Protein AF-A0A3A8UIL1-F1 (afdb_monomer_lite)

Radius of gyration: 43.47 Å; chains: 1; bounding box: 86×64×129 Å

Foldseek 3Di:
DDDDDDDDDDDDDPPPDDDDDDDDDDDDDDDPDDDPPPDVLLVVLVVLVVVLVDDDDDDDDDPDPDPDPPPVQLVVLLVQCVVDPALVSLVVSSVSLSVVLSVLVVVLVVDDDPVVVVSVVRNVSSVVVNVVSSVVSVVNVVVVVVVVVVVVVVVVVVVVVVVVVVVVVVVVVVVVVVVVVVVVVVVVVVVVVVVVVVVVVVVVVVPDDDDDDDDDDDDDDDDDDPPPPPPPPDDDDDD

Structure (mmCIF, N/CA/C/O backbone):
data_AF-A0A3A8UIL1-F1
#
_entry.id   AF-A0A3A8UIL1-F1
#
loop_
_atom_site.group_PDB
_atom_site.id
_atom_site.type_symbol
_atom_site.label_atom_id
_atom_site.label_alt_id
_atom_site.label_comp_id
_atom_site.label_asym_id
_atom_site.label_entity_id
_atom_site.label_seq_id
_atom_site.pdbx_PDB_ins_code
_atom_site.Cartn_x
_atom_site.Cartn_y
_atom_site.Cartn_z
_atom_site.occupancy
_atom_site.B_iso_or_equiv
_atom_site.auth_seq_id
_atom_site.auth_comp_id
_atom_site.auth_asym_id
_atom_site.auth_atom_id
_atom_site.pdbx_PDB_model_num
ATOM 1 N N . MET A 1 1 ? 3.458 -36.889 58.915 1.00 39.97 1 MET A N 1
ATOM 2 C CA . MET A 1 1 ? 4.786 -36.501 58.393 1.00 39.97 1 MET A CA 1
ATOM 3 C C . MET A 1 1 ? 4.606 -35.353 57.417 1.00 39.97 1 MET A C 1
ATOM 5 O O . MET A 1 1 ? 3.867 -35.499 56.456 1.00 39.97 1 MET A O 1
ATOM 9 N N . LYS A 1 2 ? 5.216 -34.205 57.725 1.00 47.44 2 LYS A N 1
ATOM 10 C CA . LYS A 1 2 ? 5.377 -33.067 56.814 1.00 47.44 2 LYS A CA 1
ATOM 11 C C . LYS A 1 2 ? 6.543 -33.383 55.876 1.00 47.44 2 LYS A C 1
ATOM 13 O O . LYS A 1 2 ? 7.583 -33.805 56.374 1.00 47.44 2 LYS A O 1
ATOM 18 N N . VAL A 1 3 ? 6.396 -33.153 54.575 1.00 55.03 3 VAL A N 1
ATOM 19 C CA . VAL A 1 3 ? 7.543 -33.042 53.663 1.00 55.03 3 VAL A CA 1
ATOM 20 C C . VAL A 1 3 ? 7.315 -31.811 52.798 1.00 55.03 3 VAL A C 1
ATOM 22 O O . VAL A 1 3 ? 6.469 -31.806 51.909 1.00 55.03 3 VAL A O 1
ATOM 25 N N . THR A 1 4 ? 8.028 -30.749 53.149 1.00 54.56 4 THR A N 1
ATOM 26 C CA . THR A 1 4 ? 8.199 -29.531 52.364 1.00 54.56 4 THR A CA 1
ATOM 27 C C . THR A 1 4 ? 9.409 -29.682 51.437 1.00 54.56 4 THR A C 1
ATOM 29 O O . THR A 1 4 ? 10.394 -30.330 51.789 1.00 54.56 4 THR A O 1
ATOM 32 N N . ASP A 1 5 ? 9.290 -29.041 50.276 1.00 50.31 5 ASP A N 1
ATOM 33 C CA . ASP A 1 5 ? 10.318 -28.460 49.406 1.00 50.31 5 ASP A CA 1
ATOM 34 C C . ASP A 1 5 ? 11.475 -29.324 48.882 1.00 50.31 5 ASP A C 1
ATOM 36 O O . ASP A 1 5 ? 12.427 -29.653 49.591 1.00 50.31 5 ASP A O 1
ATOM 40 N N . LYS A 1 6 ? 11.505 -29.479 47.551 1.00 52.44 6 LYS A N 1
ATOM 41 C CA . LYS A 1 6 ? 12.727 -29.207 46.785 1.00 52.44 6 LYS A CA 1
ATOM 42 C C . LYS A 1 6 ? 12.406 -28.446 45.501 1.00 52.44 6 LYS A C 1
ATOM 44 O O . LYS A 1 6 ? 11.677 -28.910 44.630 1.00 52.44 6 LYS A O 1
ATOM 49 N N . SER A 1 7 ? 12.983 -27.257 45.449 1.00 53.66 7 SER A N 1
ATOM 50 C CA . SER A 1 7 ? 13.115 -26.350 44.325 1.00 53.66 7 SER A CA 1
ATOM 51 C C . SER A 1 7 ? 13.888 -26.987 43.168 1.00 53.66 7 SER A C 1
ATOM 53 O O . SER A 1 7 ? 14.986 -27.509 43.352 1.00 53.66 7 SER A O 1
ATOM 55 N N . TRP A 1 8 ? 13.363 -26.843 41.953 1.00 42.41 8 TRP A N 1
ATOM 56 C CA . TRP A 1 8 ? 14.181 -26.854 40.743 1.00 42.41 8 TRP A CA 1
ATOM 57 C C . TRP A 1 8 ? 14.154 -25.459 40.122 1.00 42.41 8 TRP A C 1
ATOM 59 O O . TRP A 1 8 ? 13.253 -25.104 39.370 1.00 42.41 8 TRP A O 1
ATOM 69 N N . SER A 1 9 ? 15.169 -24.674 40.479 1.00 48.31 9 SER A N 1
ATOM 70 C CA . SER A 1 9 ? 15.708 -23.610 39.634 1.00 48.31 9 SER A CA 1
ATOM 71 C C . SER A 1 9 ? 16.991 -24.136 39.013 1.00 48.31 9 SER A C 1
ATOM 73 O O . SER A 1 9 ? 17.863 -24.585 39.753 1.00 48.31 9 SER A O 1
ATOM 75 N N . SER A 1 10 ? 17.088 -24.077 37.688 1.00 45.97 10 SER A N 1
ATOM 76 C CA . SER A 1 10 ? 18.305 -23.934 36.865 1.00 45.97 10 SER A CA 1
ATOM 77 C C . SER A 1 10 ? 17.806 -23.910 35.416 1.00 45.97 10 SER A C 1
ATOM 79 O O . SER A 1 10 ? 17.359 -24.920 34.889 1.00 45.97 10 SER A O 1
ATOM 81 N N . ASP A 1 11 ? 17.516 -22.735 34.874 1.00 49.44 11 ASP A N 1
ATOM 82 C CA . ASP A 1 11 ? 18.501 -21.931 34.145 1.00 49.44 11 ASP A CA 1
ATOM 83 C C . ASP A 1 11 ? 18.959 -22.641 32.862 1.00 49.44 11 ASP A C 1
ATOM 85 O O . ASP A 1 11 ? 19.935 -23.384 32.826 1.00 49.44 11 ASP A O 1
ATOM 89 N N . ALA A 1 12 ? 18.175 -22.438 31.804 1.00 49.56 12 ALA A N 1
ATOM 90 C CA . ALA A 1 12 ? 18.576 -22.722 30.440 1.00 49.56 12 ALA A CA 1
ATOM 91 C C . ALA A 1 12 ? 17.962 -21.652 29.527 1.00 49.56 12 ALA A C 1
ATOM 93 O O . ALA A 1 12 ? 16.781 -21.680 29.183 1.00 49.56 12 ALA A O 1
ATOM 94 N N . SER A 1 13 ? 18.816 -20.702 29.142 1.00 53.94 13 SER A N 1
ATOM 95 C CA . SER A 1 13 ? 18.775 -20.062 27.824 1.00 53.94 13 SER A CA 1
ATOM 96 C C . SER A 1 13 ? 17.640 -19.059 27.575 1.00 53.94 13 SER A C 1
ATOM 98 O O . SER A 1 13 ? 16.800 -19.237 26.696 1.00 53.94 13 SER A O 1
ATOM 100 N N . ARG A 1 14 ? 17.693 -17.910 28.258 1.00 46.41 14 ARG A N 1
ATOM 101 C CA . ARG A 1 14 ? 17.147 -16.648 27.725 1.00 46.41 14 ARG A CA 1
ATOM 102 C C . ARG A 1 14 ? 18.270 -15.658 27.429 1.00 46.41 14 ARG A C 1
ATOM 104 O O . ARG A 1 14 ? 18.349 -14.588 28.016 1.00 46.41 14 ARG A O 1
ATOM 111 N N . THR A 1 15 ? 19.122 -15.998 26.468 1.00 52.62 15 THR A N 1
ATOM 112 C CA . THR A 1 15 ? 19.848 -14.991 25.686 1.00 52.62 15 THR A CA 1
ATOM 113 C C . THR A 1 15 ? 18.862 -14.360 24.706 1.00 52.62 15 THR A C 1
ATOM 115 O O . THR A 1 15 ? 18.772 -14.723 23.536 1.00 52.62 15 THR A O 1
ATOM 118 N N . ILE A 1 16 ? 18.053 -13.434 25.221 1.00 47.69 16 ILE A N 1
ATOM 119 C CA . ILE A 1 16 ? 17.267 -12.529 24.388 1.00 47.69 16 ILE A CA 1
ATOM 120 C C . ILE A 1 16 ? 18.251 -11.488 23.862 1.00 47.69 16 ILE A C 1
ATOM 122 O O . ILE A 1 16 ? 18.839 -10.727 24.623 1.00 47.69 16 ILE A O 1
ATOM 126 N N . TYR A 1 17 ? 18.462 -11.516 22.552 1.00 43.38 17 TYR A N 1
ATOM 127 C CA . TYR A 1 17 ? 19.172 -10.490 21.804 1.00 43.38 17 TYR A CA 1
ATOM 128 C C . TYR A 1 17 ? 18.470 -9.139 22.016 1.00 43.38 17 TYR A C 1
ATOM 130 O O . TYR A 1 17 ? 17.334 -8.953 21.580 1.00 43.38 17 TYR A O 1
ATOM 138 N N . GLU A 1 18 ? 19.133 -8.220 22.714 1.00 42.72 18 GLU A N 1
ATOM 139 C CA . GLU A 1 18 ? 18.671 -6.852 22.945 1.00 42.72 18 GLU A CA 1
ATOM 140 C C . GLU A 1 18 ? 19.317 -5.940 21.882 1.00 42.72 18 GLU A C 1
ATOM 142 O O . GLU A 1 18 ? 20.539 -5.767 21.890 1.00 42.72 18 GLU A O 1
ATOM 147 N N . PRO A 1 19 ? 18.569 -5.378 20.912 1.00 45.72 19 PRO A N 1
ATOM 148 C CA . PRO A 1 19 ? 19.134 -4.374 20.026 1.00 45.72 19 PRO A CA 1
ATOM 149 C C . PRO A 1 19 ? 19.249 -3.047 20.783 1.00 45.72 19 PRO A C 1
ATOM 151 O O . PRO A 1 19 ? 18.262 -2.518 21.293 1.00 45.72 19 PRO A O 1
ATOM 154 N N . ALA A 1 20 ? 20.462 -2.499 20.827 1.00 42.97 20 ALA A N 1
ATOM 155 C CA . ALA A 1 20 ? 20.743 -1.182 21.377 1.00 42.97 20 ALA A CA 1
ATOM 156 C C . ALA A 1 20 ? 19.932 -0.103 20.636 1.00 42.97 20 ALA A C 1
ATOM 158 O O . ALA A 1 20 ? 20.255 0.261 19.505 1.00 42.97 20 ALA A O 1
ATOM 159 N N . VAL A 1 21 ? 18.884 0.417 21.278 1.00 44.00 21 VAL A N 1
ATOM 160 C CA . VAL A 1 21 ? 18.201 1.639 20.844 1.00 44.00 21 VAL A CA 1
ATOM 161 C C . VAL A 1 21 ? 18.678 2.776 21.735 1.00 44.00 21 VAL A C 1
ATOM 163 O O . VAL A 1 21 ? 18.466 2.797 22.946 1.00 44.00 21 VAL A O 1
ATOM 166 N N . THR A 1 22 ? 19.373 3.706 21.097 1.00 38.62 22 THR A N 1
ATOM 167 C CA . THR A 1 22 ? 19.863 4.972 21.625 1.00 38.62 22 THR A CA 1
ATOM 168 C C . THR A 1 22 ? 18.754 5.728 22.351 1.00 38.62 22 THR A C 1
ATOM 170 O O . THR A 1 22 ? 17.717 6.071 21.786 1.00 38.62 22 THR A O 1
ATOM 173 N N . ARG A 1 23 ? 18.998 6.009 23.630 1.00 39.47 23 ARG A N 1
ATOM 174 C CA . ARG A 1 23 ? 18.187 6.893 24.462 1.00 39.47 23 ARG A CA 1
ATOM 175 C C . ARG A 1 23 ? 18.570 8.336 24.132 1.00 39.47 23 ARG A C 1
ATOM 177 O O . ARG A 1 23 ? 19.469 8.881 24.761 1.00 39.47 23 ARG A O 1
ATOM 184 N N . GLU A 1 24 ? 17.901 8.948 23.158 1.00 39.06 24 GLU A N 1
ATOM 185 C CA . GLU A 1 24 ? 17.942 10.403 22.971 1.00 39.06 24 GLU A CA 1
ATOM 186 C C . GLU A 1 24 ? 16.618 11.052 23.393 1.00 39.06 24 GLU A C 1
ATOM 188 O O . GLU A 1 24 ? 15.538 10.752 22.894 1.00 39.06 24 GLU A O 1
ATOM 193 N N . ASN A 1 25 ? 16.766 11.905 24.403 1.00 34.91 25 ASN A N 1
ATOM 194 C CA . ASN A 1 25 ? 15.937 13.010 24.869 1.00 34.91 25 ASN A CA 1
ATOM 195 C C . ASN A 1 25 ? 14.585 13.274 24.179 1.00 34.91 25 ASN A C 1
ATOM 197 O O . ASN A 1 25 ? 14.491 13.770 23.061 1.00 34.91 25 ASN A O 1
ATOM 201 N N . ASN A 1 26 ? 13.533 13.113 24.985 1.00 40.81 26 ASN A N 1
ATOM 202 C CA . ASN A 1 26 ? 12.247 13.782 24.823 1.00 40.81 26 ASN A CA 1
ATOM 203 C C . ASN A 1 26 ? 12.417 15.303 24.979 1.00 40.81 26 ASN A C 1
ATOM 205 O O . ASN A 1 26 ? 12.590 15.789 26.097 1.00 40.81 26 ASN A O 1
ATOM 209 N N . LYS A 1 27 ? 12.298 16.044 23.878 1.00 41.69 27 LYS A N 1
ATOM 210 C CA . LYS A 1 27 ? 11.724 17.396 23.827 1.00 41.69 27 LYS A CA 1
ATOM 211 C C . LYS A 1 27 ? 11.302 17.664 22.386 1.00 41.69 27 LYS A C 1
ATOM 213 O O . LYS A 1 27 ? 12.151 17.726 21.510 1.00 41.69 27 LYS A O 1
ATOM 218 N N . ASP A 1 28 ? 9.986 17.700 22.184 1.00 38.56 28 ASP A N 1
ATOM 219 C CA . ASP A 1 28 ? 9.246 18.574 21.261 1.00 38.56 28 ASP A CA 1
ATOM 220 C C . ASP A 1 28 ? 8.000 17.860 20.731 1.00 38.56 28 ASP A C 1
ATOM 222 O O . ASP A 1 28 ? 7.990 17.092 19.769 1.00 38.56 28 ASP A O 1
ATOM 226 N N . THR A 1 29 ? 6.897 18.124 21.423 1.00 45.31 29 THR A N 1
ATOM 227 C CA . THR A 1 29 ? 5.551 17.826 20.965 1.00 45.31 29 THR A CA 1
ATOM 228 C C . THR A 1 29 ? 5.143 18.799 19.850 1.00 45.31 29 THR A C 1
ATOM 230 O O . THR A 1 29 ? 5.492 19.975 19.859 1.00 45.31 29 THR A O 1
ATOM 233 N N . LYS A 1 30 ? 4.301 18.291 18.937 1.00 45.44 30 LYS A N 1
ATOM 234 C CA . LYS A 1 30 ? 3.473 19.023 17.952 1.00 45.44 30 LYS A CA 1
ATOM 235 C C . LYS A 1 30 ? 4.152 19.505 16.658 1.00 45.44 30 LYS A C 1
ATOM 237 O O . LYS A 1 30 ? 4.152 20.687 16.335 1.00 45.44 30 LYS A O 1
ATOM 242 N N . LYS A 1 31 ? 4.515 18.543 15.799 1.00 35.69 31 LYS A N 1
ATOM 243 C CA . LYS A 1 31 ? 4.333 18.671 14.334 1.00 35.69 31 LYS A CA 1
ATOM 244 C C . LYS A 1 31 ? 4.191 17.307 13.638 1.00 35.69 31 LYS A C 1
ATOM 246 O O . LYS A 1 31 ? 4.870 17.012 12.665 1.00 35.69 31 LYS A O 1
ATOM 251 N N . ALA A 1 32 ? 3.302 16.450 14.140 1.00 36.66 32 ALA A N 1
ATOM 252 C CA . ALA A 1 32 ? 2.975 15.170 13.505 1.00 36.66 32 ALA A CA 1
ATOM 253 C C . ALA A 1 32 ? 1.782 15.328 12.545 1.00 36.66 32 ALA A C 1
ATOM 255 O O . ALA A 1 32 ? 0.716 14.759 12.746 1.00 36.66 32 ALA A O 1
ATOM 256 N N . ALA A 1 33 ? 1.955 16.145 11.509 1.00 41.53 33 ALA A N 1
ATOM 257 C CA . ALA A 1 33 ? 1.072 16.162 10.352 1.00 41.53 33 ALA A CA 1
ATOM 258 C C . ALA A 1 33 ? 1.962 16.113 9.106 1.00 41.53 33 ALA A C 1
ATOM 260 O O . ALA A 1 33 ? 2.705 17.052 8.834 1.00 41.53 33 ALA A O 1
ATOM 261 N N . ALA A 1 34 ? 1.892 14.988 8.391 1.00 41.09 34 ALA A N 1
ATOM 262 C CA . ALA A 1 34 ? 2.574 14.714 7.126 1.00 41.09 34 ALA A CA 1
ATOM 263 C C . ALA A 1 34 ? 4.108 14.547 7.177 1.00 41.09 34 ALA A C 1
ATOM 265 O O . ALA A 1 34 ? 4.831 15.147 6.383 1.00 41.09 34 ALA A O 1
ATOM 266 N N . SER A 1 35 ? 4.629 13.641 8.011 1.00 41.56 35 SER A N 1
ATOM 267 C CA . SER A 1 35 ? 5.854 12.947 7.603 1.00 41.56 35 SER A CA 1
ATOM 268 C C . SER A 1 35 ? 5.457 11.925 6.539 1.00 41.56 35 SER A C 1
ATOM 270 O O . SER A 1 35 ? 4.674 11.011 6.788 1.00 41.56 35 SER A O 1
ATOM 272 N N . GLN A 1 36 ? 5.942 12.113 5.312 1.00 47.44 36 GLN A N 1
ATOM 273 C CA . GLN A 1 36 ? 5.957 11.048 4.315 1.00 47.44 36 GLN A CA 1
ATOM 274 C C . GLN A 1 36 ? 6.637 9.846 4.975 1.00 47.44 36 GLN A C 1
ATOM 276 O O . GLN A 1 36 ? 7.852 9.872 5.172 1.00 47.44 36 GLN A O 1
ATOM 281 N N . ALA A 1 37 ? 5.863 8.839 5.381 1.00 52.91 37 ALA A N 1
ATOM 282 C CA . ALA A 1 37 ? 6.415 7.557 5.778 1.00 52.91 37 ALA A CA 1
ATOM 283 C C . ALA A 1 37 ? 7.174 7.043 4.554 1.00 52.91 37 ALA A C 1
ATOM 285 O O . ALA A 1 37 ? 6.570 6.674 3.547 1.00 52.91 37 ALA A O 1
ATOM 286 N N . LYS A 1 38 ? 8.499 7.177 4.587 1.00 59.69 38 LYS A N 1
ATOM 287 C CA . LYS A 1 38 ? 9.366 6.712 3.516 1.00 59.69 38 LYS A CA 1
ATOM 288 C C . LYS A 1 38 ? 9.247 5.198 3.505 1.00 59.69 38 LYS A C 1
ATOM 290 O O . LYS A 1 38 ? 9.631 4.547 4.472 1.00 59.69 38 LYS A O 1
ATOM 295 N N . ASP A 1 39 ? 8.639 4.659 2.456 1.00 68.06 39 ASP A N 1
ATOM 296 C CA . ASP A 1 39 ? 8.604 3.220 2.243 1.00 68.06 39 ASP A CA 1
ATOM 297 C C . ASP A 1 39 ? 10.056 2.743 2.054 1.00 68.06 39 ASP A C 1
ATOM 299 O O . ASP A 1 39 ? 10.676 3.121 1.053 1.00 68.06 39 ASP A O 1
ATOM 303 N N . PRO A 1 40 ? 10.612 1.919 2.963 1.00 73.44 40 PRO A N 1
ATOM 304 C CA . PRO A 1 40 ? 12.011 1.485 2.882 1.00 73.44 40 PRO A CA 1
ATOM 305 C C . PRO A 1 40 ? 12.292 0.752 1.564 1.00 73.44 40 PRO A C 1
ATOM 307 O O . PRO A 1 40 ? 13.357 0.894 0.966 1.00 73.44 40 PRO A O 1
ATOM 310 N N . ASP A 1 41 ? 11.286 0.048 1.048 1.00 68.56 41 ASP A N 1
ATOM 311 C CA . ASP A 1 41 ? 11.346 -0.647 -0.233 1.00 68.56 41 ASP A CA 1
ATOM 312 C C . ASP A 1 41 ? 11.468 0.301 -1.431 1.00 68.56 41 ASP A C 1
ATOM 314 O O . ASP A 1 41 ? 12.134 -0.023 -2.414 1.00 68.56 41 ASP A O 1
ATOM 318 N N . MET A 1 42 ? 10.827 1.475 -1.374 1.00 76.44 42 MET A N 1
ATOM 319 C CA . MET A 1 42 ? 10.941 2.488 -2.428 1.00 76.44 42 MET A CA 1
ATOM 320 C C . MET A 1 42 ? 12.331 3.109 -2.439 1.00 76.44 42 MET A C 1
ATOM 322 O O . MET A 1 42 ? 12.893 3.330 -3.518 1.00 76.44 42 MET A O 1
ATOM 326 N N . ASP A 1 43 ? 12.887 3.345 -1.253 1.00 80.06 43 ASP A N 1
ATOM 327 C CA . ASP A 1 43 ? 14.231 3.882 -1.091 1.00 80.06 43 ASP A CA 1
ATOM 328 C C . ASP A 1 43 ? 15.270 2.894 -1.633 1.00 80.06 43 ASP A C 1
ATOM 330 O O . ASP A 1 43 ? 16.076 3.280 -2.481 1.00 80.06 43 ASP A O 1
ATOM 334 N N . LEU A 1 44 ? 15.161 1.605 -1.299 1.00 82.62 44 LEU A N 1
ATOM 335 C CA . LEU A 1 44 ? 16.074 0.555 -1.769 1.00 82.62 44 LEU A CA 1
ATOM 336 C C . LEU A 1 44 ? 16.064 0.399 -3.301 1.00 82.62 44 LEU A C 1
ATOM 338 O O . LEU A 1 44 ? 17.104 0.265 -3.952 1.00 82.62 44 LEU A O 1
ATOM 342 N N . LEU A 1 45 ? 14.879 0.480 -3.909 1.00 80.62 45 LEU A N 1
ATOM 343 C CA . LEU A 1 45 ? 14.718 0.439 -5.365 1.00 80.62 45 LEU A CA 1
ATOM 344 C C . LEU A 1 45 ? 15.295 1.690 -6.033 1.00 80.62 45 LEU A C 1
ATOM 346 O O . LEU A 1 45 ? 15.943 1.606 -7.080 1.00 80.62 45 LEU A O 1
ATOM 350 N N . SER A 1 46 ? 15.062 2.858 -5.433 1.00 81.56 46 SER A N 1
ATOM 351 C CA . SER A 1 46 ? 15.605 4.130 -5.913 1.00 81.56 46 SER A CA 1
ATOM 352 C C . SER A 1 46 ? 17.131 4.176 -5.806 1.00 81.56 46 SER A C 1
ATOM 354 O O . SER A 1 46 ? 17.797 4.688 -6.708 1.00 81.56 46 SER A O 1
ATOM 356 N N . GLU A 1 47 ? 17.693 3.578 -4.759 1.00 86.06 47 GLU A N 1
ATOM 357 C CA . GLU A 1 47 ? 19.125 3.476 -4.528 1.00 86.06 47 GLU A CA 1
ATOM 358 C C . GLU A 1 47 ? 19.776 2.519 -5.523 1.00 86.06 47 GLU A C 1
ATOM 360 O O . GLU A 1 47 ? 20.765 2.884 -6.157 1.00 86.06 47 GLU A O 1
ATOM 365 N N . SER A 1 48 ? 19.170 1.351 -5.761 1.00 82.06 48 SER A N 1
ATOM 366 C CA . SER A 1 48 ? 19.615 0.415 -6.799 1.00 82.06 48 SER A CA 1
ATOM 367 C C . SER A 1 48 ? 19.613 1.072 -8.186 1.00 82.06 48 SER A C 1
ATOM 369 O O . SER A 1 48 ? 20.596 1.013 -8.925 1.00 82.06 48 SER A O 1
ATOM 371 N N . LEU A 1 49 ? 18.553 1.814 -8.515 1.00 78.75 49 LEU A N 1
ATOM 372 C CA . LEU A 1 49 ? 18.476 2.634 -9.726 1.00 78.75 49 LEU A CA 1
ATOM 373 C C . LEU A 1 49 ? 19.595 3.672 -9.819 1.00 78.75 49 LEU A C 1
ATOM 375 O O . LEU A 1 49 ? 20.206 3.849 -10.877 1.00 78.75 49 LEU A O 1
ATOM 379 N N . LYS A 1 50 ? 19.862 4.364 -8.711 1.00 82.62 50 LYS A N 1
ATOM 380 C CA . LYS A 1 50 ? 20.907 5.381 -8.621 1.00 82.62 50 LYS A CA 1
ATOM 381 C C . LYS A 1 50 ? 22.290 4.753 -8.779 1.00 82.62 50 LYS A C 1
ATOM 383 O O . LYS A 1 50 ? 23.122 5.325 -9.481 1.00 82.62 50 LYS A O 1
ATOM 388 N N . ALA A 1 51 ? 22.512 3.563 -8.227 1.00 83.38 51 ALA A N 1
ATOM 389 C CA . ALA A 1 51 ? 23.732 2.787 -8.417 1.00 83.38 51 ALA A CA 1
ATOM 390 C C . ALA A 1 51 ? 23.944 2.420 -9.894 1.00 83.38 51 ALA A C 1
ATOM 392 O O . ALA A 1 51 ? 25.027 2.651 -10.419 1.00 83.38 51 ALA A O 1
ATOM 393 N N . LEU A 1 52 ? 22.899 1.984 -10.610 1.00 73.44 52 LEU A N 1
ATOM 394 C CA . LEU A 1 52 ? 22.982 1.719 -12.055 1.00 73.44 52 LEU A CA 1
ATOM 395 C C . LEU A 1 52 ? 23.161 2.987 -12.905 1.00 73.44 52 LEU A C 1
ATOM 397 O O . LEU A 1 52 ? 23.541 2.900 -14.074 1.00 73.44 52 LEU A O 1
ATOM 401 N N . SER A 1 53 ? 22.808 4.164 -12.388 1.00 69.56 53 SER A N 1
ATOM 402 C CA . SER A 1 53 ? 22.994 5.443 -13.088 1.00 69.56 53 SER A CA 1
ATOM 403 C C . SER A 1 53 ? 24.422 5.987 -12.990 1.00 69.56 53 SER A C 1
ATOM 405 O O . SER A 1 53 ? 24.804 6.809 -13.820 1.00 69.56 53 SER A O 1
ATOM 407 N N . LYS A 1 54 ? 25.217 5.513 -12.021 1.00 76.25 54 LYS A N 1
ATOM 408 C CA . LYS A 1 54 ? 26.625 5.893 -11.875 1.00 76.25 54 LYS A CA 1
ATOM 409 C C . LYS A 1 54 ? 27.490 5.133 -12.895 1.00 76.25 54 LYS A C 1
ATOM 411 O O . LYS A 1 54 ? 27.232 3.954 -13.140 1.00 76.25 54 LYS A O 1
ATOM 416 N N . PRO A 1 55 ? 28.510 5.773 -13.495 1.00 55.03 55 PRO A N 1
ATOM 417 C CA . PRO A 1 55 ? 29.468 5.075 -14.346 1.00 55.03 55 PRO A CA 1
ATOM 418 C C . PRO A 1 55 ? 30.235 4.043 -13.507 1.00 55.03 55 PRO A C 1
ATOM 420 O O . PRO A 1 55 ? 30.723 4.363 -12.424 1.00 55.03 55 PRO A O 1
ATOM 423 N N . ALA A 1 56 ? 30.303 2.801 -13.985 1.00 55.91 56 ALA A N 1
ATOM 424 C CA . ALA A 1 56 ? 30.986 1.720 -13.285 1.00 55.91 56 ALA A CA 1
ATOM 425 C C . ALA A 1 56 ? 32.503 1.981 -13.243 1.00 55.91 56 ALA A C 1
ATOM 427 O O . ALA A 1 56 ? 33.142 2.118 -14.287 1.00 55.91 56 ALA A O 1
ATOM 428 N N . SER A 1 57 ? 33.086 2.031 -12.044 1.00 48.81 57 SER A N 1
ATOM 429 C CA . SER A 1 57 ? 34.532 1.908 -11.858 1.00 48.81 57 SER A CA 1
ATOM 430 C C . SER A 1 57 ? 34.952 0.479 -12.215 1.00 48.81 57 SER A C 1
ATOM 432 O O . SER A 1 57 ? 34.353 -0.484 -11.738 1.00 48.81 57 SER A O 1
ATOM 434 N N . LYS A 1 58 ? 35.946 0.350 -13.099 1.00 49.59 58 LYS A N 1
ATOM 435 C CA . LYS A 1 58 ? 36.526 -0.926 -13.536 1.00 49.59 58 LYS A CA 1
ATOM 436 C C . LYS A 1 58 ? 37.026 -1.727 -12.333 1.00 49.59 58 LYS A C 1
ATOM 438 O O . LYS A 1 58 ? 38.003 -1.307 -11.737 1.00 49.59 58 LYS A O 1
ATOM 443 N N . GLU A 1 59 ? 36.404 -2.872 -12.060 1.00 48.03 59 GLU A N 1
ATOM 444 C CA . GLU A 1 59 ? 37.047 -4.102 -11.568 1.00 48.03 59 GLU A CA 1
ATOM 445 C C . GLU A 1 59 ? 35.992 -5.202 -11.370 1.00 48.03 59 GLU A C 1
ATOM 447 O O . GLU A 1 59 ? 35.188 -5.155 -10.445 1.00 48.03 59 GLU A O 1
ATOM 452 N N . ASN A 1 60 ? 35.949 -6.180 -12.280 1.00 42.72 60 ASN A N 1
ATOM 453 C CA . ASN A 1 60 ? 36.146 -7.589 -11.929 1.00 42.72 60 ASN A CA 1
ATOM 454 C C . ASN A 1 60 ? 36.005 -8.493 -13.156 1.00 42.72 60 ASN A C 1
ATOM 456 O O . ASN A 1 60 ? 34.987 -8.516 -13.848 1.00 42.72 60 ASN A O 1
ATOM 460 N N . ASN A 1 61 ? 37.062 -9.264 -13.386 1.00 47.88 61 ASN A N 1
ATOM 461 C CA . ASN A 1 61 ? 37.179 -10.285 -14.410 1.00 47.88 61 ASN A CA 1
ATOM 462 C C . ASN A 1 61 ? 36.614 -11.599 -13.845 1.00 47.88 61 ASN A C 1
ATOM 464 O O . ASN A 1 61 ? 37.292 -12.283 -13.084 1.00 47.88 61 ASN A O 1
ATOM 468 N N . SER A 1 62 ? 35.369 -11.957 -14.170 1.00 45.56 62 SER A N 1
ATOM 469 C CA . SER A 1 62 ? 34.870 -13.312 -13.901 1.00 45.56 62 SER A CA 1
ATOM 470 C C . SER A 1 62 ? 33.986 -13.811 -15.045 1.00 45.56 62 SER A C 1
ATOM 472 O O . SER A 1 62 ? 32.930 -13.262 -15.353 1.00 45.56 62 SER A O 1
ATOM 474 N N . ASN A 1 63 ? 34.466 -14.867 -15.704 1.00 49.78 63 ASN A N 1
ATOM 475 C CA . ASN A 1 63 ? 33.840 -15.555 -16.833 1.00 49.78 63 ASN A CA 1
ATOM 476 C C . ASN A 1 63 ? 32.631 -16.402 -16.389 1.00 49.78 63 ASN A C 1
ATOM 478 O O . ASN A 1 63 ? 32.614 -17.625 -16.541 1.00 49.78 63 ASN A O 1
ATOM 482 N N . PHE A 1 64 ? 31.591 -15.772 -15.844 1.00 50.50 64 PHE A N 1
ATOM 483 C CA . PHE A 1 64 ? 30.356 -16.473 -15.499 1.00 50.50 64 PHE A CA 1
ATOM 484 C C . PHE A 1 64 ? 29.407 -16.508 -16.707 1.00 50.50 64 PHE A C 1
ATOM 486 O O . PHE A 1 64 ? 28.657 -15.569 -16.972 1.00 50.50 64 PHE A O 1
ATOM 493 N N . LYS A 1 65 ? 29.431 -17.613 -17.466 1.00 51.34 65 LYS A N 1
ATOM 494 C CA . LYS A 1 65 ? 28.439 -17.899 -18.519 1.00 51.34 65 LYS A CA 1
ATOM 495 C C . LYS A 1 65 ? 27.079 -18.209 -17.880 1.00 51.34 65 LYS A C 1
ATOM 497 O O . LYS A 1 65 ? 26.695 -19.367 -17.727 1.00 51.34 65 LYS A O 1
ATOM 502 N N . MET A 1 66 ? 26.322 -17.170 -17.533 1.00 51.00 66 MET A N 1
ATOM 503 C CA . MET A 1 66 ? 24.896 -17.307 -17.238 1.00 51.00 66 MET A CA 1
ATOM 504 C C . MET A 1 66 ? 24.142 -17.627 -18.528 1.00 51.00 66 MET A C 1
ATOM 506 O O . MET A 1 66 ? 24.037 -16.784 -19.417 1.00 51.00 66 MET A O 1
ATOM 510 N N . LYS A 1 67 ? 23.552 -18.824 -18.620 1.00 42.50 67 LYS A N 1
ATOM 511 C CA . LYS A 1 67 ? 22.458 -19.069 -19.568 1.00 42.50 67 LYS A CA 1
ATOM 512 C C . LYS A 1 67 ? 21.227 -18.315 -19.072 1.00 42.50 67 LYS A C 1
ATOM 514 O O . LYS A 1 67 ? 20.424 -18.846 -18.307 1.00 42.50 67 LYS A O 1
ATOM 519 N N . SER A 1 68 ? 21.106 -17.051 -19.457 1.00 48.25 68 SER A N 1
ATOM 520 C CA . SER A 1 68 ? 19.935 -16.249 -19.149 1.00 48.25 68 SER A CA 1
ATOM 521 C C . SER A 1 68 ? 18.804 -16.650 -20.097 1.00 48.25 68 SER A C 1
ATOM 523 O O . SER A 1 68 ? 18.876 -16.427 -21.303 1.00 48.25 68 SER A O 1
ATOM 525 N N . LYS A 1 69 ? 17.737 -17.254 -19.566 1.00 48.25 69 LYS A N 1
ATOM 526 C CA . LYS A 1 69 ? 16.440 -17.280 -20.257 1.00 48.25 69 LYS A CA 1
ATOM 527 C C . LYS A 1 69 ? 15.889 -15.849 -20.240 1.00 48.25 69 LYS A C 1
ATOM 529 O O . LYS A 1 69 ? 15.077 -15.513 -19.388 1.00 48.25 69 LYS A O 1
ATOM 534 N N . THR A 1 70 ? 16.437 -14.959 -21.062 1.00 52.09 70 THR A N 1
ATOM 535 C CA . THR A 1 70 ? 16.065 -13.537 -21.072 1.00 52.09 70 THR A CA 1
ATOM 536 C C . THR A 1 70 ? 15.040 -13.267 -22.150 1.00 52.09 70 THR A C 1
ATOM 538 O O . THR A 1 70 ? 15.362 -12.731 -23.205 1.00 52.09 70 THR A O 1
ATOM 541 N N . ASP A 1 71 ? 13.792 -13.579 -21.819 1.00 57.19 71 ASP A N 1
ATOM 542 C CA . ASP A 1 71 ? 12.623 -12.998 -22.475 1.00 57.19 71 ASP A CA 1
ATOM 543 C C . ASP A 1 71 ? 12.225 -11.653 -21.825 1.00 57.19 71 ASP A C 1
ATOM 545 O O . ASP A 1 71 ? 11.163 -11.113 -22.109 1.00 57.19 71 ASP A O 1
ATOM 549 N N . ASP A 1 72 ? 13.085 -11.047 -20.989 1.00 74.12 72 ASP A N 1
ATOM 550 C CA . ASP A 1 72 ? 12.845 -9.777 -20.275 1.00 74.12 72 ASP A CA 1
ATOM 551 C C . ASP A 1 72 ? 12.870 -8.537 -21.203 1.00 74.12 72 ASP A C 1
ATOM 553 O O . ASP A 1 72 ? 13.476 -7.497 -20.928 1.00 74.12 72 ASP A O 1
ATOM 557 N N . SER A 1 73 ? 12.186 -8.630 -22.340 1.00 87.56 73 SER A N 1
ATOM 558 C CA . SER A 1 73 ? 11.846 -7.504 -23.190 1.00 87.56 73 SER A CA 1
ATOM 559 C C . SER A 1 73 ? 11.026 -6.488 -22.399 1.00 87.56 73 SER A C 1
ATOM 561 O O . SER A 1 73 ? 10.133 -6.834 -21.623 1.00 87.56 73 SER A O 1
ATOM 563 N N . VAL A 1 74 ? 11.259 -5.203 -22.675 1.00 89.62 74 VAL A N 1
ATOM 564 C CA . VAL A 1 74 ? 10.504 -4.090 -22.076 1.00 89.62 74 VAL A CA 1
ATOM 565 C C . VAL A 1 74 ? 8.988 -4.291 -22.220 1.00 89.62 74 VAL A C 1
ATOM 567 O O . VAL A 1 74 ? 8.231 -3.905 -21.334 1.00 89.62 74 VAL A O 1
ATOM 570 N N . GLY A 1 75 ? 8.534 -4.894 -23.326 1.00 91.75 75 GLY A N 1
ATOM 571 C CA . GLY A 1 75 ? 7.115 -5.184 -23.553 1.00 91.75 75 GLY A CA 1
ATOM 572 C C . GLY A 1 75 ? 6.560 -6.247 -22.604 1.00 91.75 75 GLY A C 1
ATOM 573 O O . GLY A 1 75 ? 5.490 -6.053 -22.030 1.00 91.75 75 GLY A O 1
ATOM 574 N N . GLN A 1 76 ? 7.311 -7.327 -22.379 1.00 92.69 76 GLN A N 1
ATOM 575 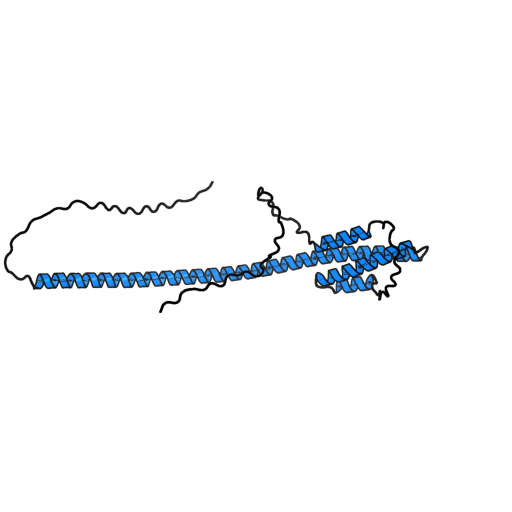C CA . GLN A 1 76 ? 6.908 -8.382 -21.452 1.00 92.69 76 GLN A CA 1
ATOM 576 C C . GLN A 1 76 ? 6.899 -7.872 -20.009 1.00 92.69 76 GLN A C 1
ATOM 578 O O . GLN A 1 76 ? 5.896 -8.032 -19.316 1.00 92.69 76 GLN A O 1
ATOM 583 N N . LEU A 1 77 ? 7.944 -7.149 -19.590 1.00 94.31 77 LEU A N 1
ATOM 584 C CA . LEU A 1 77 ? 7.999 -6.529 -18.262 1.00 94.31 77 LEU A CA 1
ATOM 585 C C . LEU A 1 77 ? 6.861 -5.522 -18.047 1.00 94.31 77 LEU A C 1
ATOM 587 O O . LEU A 1 77 ? 6.288 -5.470 -16.964 1.00 94.31 77 LEU A O 1
ATOM 591 N N . ALA A 1 78 ? 6.483 -4.756 -19.075 1.00 94.75 78 ALA A N 1
ATOM 592 C CA . ALA A 1 78 ? 5.329 -3.862 -19.003 1.00 94.75 78 ALA A CA 1
ATOM 593 C C . ALA A 1 78 ? 4.002 -4.626 -18.862 1.00 94.75 78 ALA A C 1
ATOM 595 O O . ALA A 1 78 ? 3.146 -4.210 -18.083 1.00 94.75 78 ALA A O 1
ATOM 596 N N . SER A 1 79 ? 3.834 -5.745 -19.573 1.00 94.94 79 SER A N 1
ATOM 597 C CA . SER A 1 79 ? 2.640 -6.592 -19.443 1.00 94.94 79 SER A CA 1
ATOM 598 C C . SER A 1 79 ? 2.543 -7.249 -18.061 1.00 94.94 79 SER A C 1
ATOM 600 O O . SER A 1 79 ? 1.471 -7.276 -17.461 1.00 94.94 79 SER A O 1
ATOM 602 N N . MET A 1 80 ? 3.675 -7.694 -17.511 1.00 94.06 80 MET A N 1
ATOM 603 C CA . MET A 1 80 ? 3.760 -8.269 -16.171 1.00 94.06 80 MET A CA 1
ATOM 604 C C . MET A 1 80 ? 3.498 -7.205 -15.102 1.00 94.06 80 MET A C 1
ATOM 606 O O . MET A 1 80 ? 2.740 -7.453 -14.174 1.00 94.06 80 MET A O 1
ATOM 610 N N . LEU A 1 81 ? 4.022 -5.985 -15.283 1.00 95.81 81 LEU A N 1
ATOM 611 C CA . LEU A 1 81 ? 3.709 -4.849 -14.415 1.00 95.81 81 LEU A CA 1
ATOM 612 C C . LEU A 1 81 ? 2.219 -4.511 -14.428 1.00 95.81 81 LEU A C 1
ATOM 614 O O . LEU A 1 81 ? 1.679 -4.154 -13.388 1.00 95.81 81 LEU A O 1
ATOM 618 N N . ALA A 1 82 ? 1.558 -4.579 -15.586 1.00 94.88 82 ALA A N 1
ATOM 619 C CA . ALA A 1 82 ? 0.127 -4.309 -15.685 1.00 94.88 82 ALA A CA 1
ATOM 620 C C . ALA A 1 82 ? -0.691 -5.337 -14.888 1.00 94.88 82 ALA A C 1
ATOM 622 O O . ALA A 1 82 ? -1.592 -4.939 -14.159 1.00 94.88 82 ALA A O 1
ATOM 623 N N . ARG A 1 83 ? -0.311 -6.618 -14.972 1.00 94.88 83 ARG A N 1
ATOM 624 C CA . ARG A 1 83 ? -0.944 -7.739 -14.258 1.00 94.88 83 ARG A CA 1
ATOM 625 C C . ARG A 1 83 ? -0.602 -7.826 -12.771 1.00 94.88 83 ARG A C 1
ATOM 627 O O . ARG A 1 83 ? -1.326 -8.476 -12.040 1.00 94.88 83 ARG A O 1
ATOM 634 N N . ALA A 1 84 ? 0.503 -7.230 -12.335 1.00 94.75 84 ALA A N 1
ATOM 635 C CA . ALA A 1 84 ? 0.918 -7.270 -10.938 1.00 94.75 84 ALA A CA 1
ATOM 636 C C . ALA A 1 84 ? -0.081 -6.506 -10.058 1.00 94.75 84 ALA A C 1
ATOM 638 O O . ALA A 1 84 ? -0.201 -5.288 -10.189 1.00 94.75 84 ALA A O 1
ATOM 639 N N . GLU A 1 85 ? -0.788 -7.198 -9.175 1.00 90.38 85 GLU A N 1
ATOM 640 C CA . GLU A 1 85 ? -1.780 -6.586 -8.283 1.00 90.38 85 GLU A CA 1
ATOM 641 C C . GLU A 1 85 ? -1.157 -6.201 -6.942 1.00 90.38 85 GLU A C 1
ATOM 643 O O . GLU A 1 85 ? -1.473 -5.151 -6.392 1.00 90.38 85 GLU A O 1
ATOM 648 N N . THR A 1 86 ? -0.204 -6.994 -6.445 1.00 93.12 86 THR A N 1
ATOM 649 C CA . THR A 1 86 ? 0.398 -6.777 -5.126 1.00 93.12 86 THR A CA 1
ATOM 650 C C . THR A 1 86 ? 1.727 -6.023 -5.196 1.00 93.12 86 THR A C 1
ATOM 652 O O . THR A 1 86 ? 2.424 -6.013 -6.217 1.00 93.12 86 THR A O 1
ATOM 655 N N . ARG A 1 87 ? 2.136 -5.417 -4.071 1.00 91.88 87 ARG A N 1
ATOM 656 C CA . ARG A 1 87 ? 3.461 -4.779 -3.936 1.00 91.88 87 ARG A CA 1
ATOM 657 C C . ARG A 1 87 ? 4.596 -5.758 -4.227 1.00 91.88 87 ARG A C 1
ATOM 659 O O . ARG A 1 87 ? 5.552 -5.394 -4.909 1.00 91.88 87 ARG A O 1
ATOM 666 N N . ILE A 1 88 ? 4.458 -6.994 -3.753 1.00 91.94 88 ILE A N 1
ATOM 667 C CA . ILE A 1 88 ? 5.450 -8.061 -3.909 1.00 91.94 88 ILE A CA 1
ATOM 668 C C . ILE A 1 88 ? 5.635 -8.395 -5.393 1.00 91.94 88 ILE A C 1
ATOM 670 O O . ILE A 1 88 ? 6.765 -8.461 -5.880 1.00 91.94 88 ILE A O 1
ATOM 674 N N . ASP A 1 89 ? 4.542 -8.524 -6.145 1.00 93.94 89 ASP A N 1
ATOM 675 C CA . ASP A 1 89 ? 4.611 -8.801 -7.583 1.00 93.94 89 ASP A CA 1
ATOM 676 C C . ASP A 1 89 ? 5.295 -7.655 -8.337 1.00 93.94 89 ASP A C 1
ATOM 678 O O . ASP A 1 89 ? 6.157 -7.877 -9.193 1.00 93.94 89 ASP A O 1
ATOM 682 N N . VAL A 1 90 ? 4.968 -6.406 -7.985 1.00 95.12 90 VAL A N 1
ATOM 683 C CA . VAL A 1 90 ? 5.603 -5.230 -8.594 1.00 95.12 90 VAL A CA 1
ATOM 684 C C . VAL A 1 90 ? 7.099 -5.171 -8.264 1.00 95.12 90 VAL A C 1
ATOM 686 O O . VAL A 1 90 ? 7.896 -4.824 -9.138 1.00 95.12 90 VAL A O 1
ATOM 689 N N . GLN A 1 91 ? 7.512 -5.555 -7.055 1.00 92.94 91 GLN A N 1
ATOM 690 C CA . GLN A 1 91 ? 8.927 -5.650 -6.677 1.00 92.94 91 GLN A CA 1
ATOM 691 C C . GLN A 1 91 ? 9.670 -6.715 -7.485 1.00 92.94 91 GLN A C 1
ATOM 693 O O . GLN A 1 91 ? 10.766 -6.447 -7.975 1.00 92.94 91 GLN A O 1
ATOM 698 N N . GLN A 1 92 ? 9.071 -7.885 -7.712 1.00 93.38 92 GLN A N 1
ATOM 699 C CA . GLN A 1 92 ? 9.681 -8.919 -8.554 1.00 93.38 92 GLN A CA 1
ATOM 700 C C . GLN A 1 92 ? 9.892 -8.426 -9.991 1.00 93.38 92 GLN A C 1
ATOM 702 O O . GLN A 1 92 ? 10.957 -8.640 -10.582 1.00 93.38 92 GLN A O 1
ATOM 707 N N . VAL A 1 93 ? 8.900 -7.722 -10.549 1.00 94.56 93 VAL A N 1
ATOM 708 C CA . VAL A 1 93 ? 9.024 -7.063 -11.859 1.00 94.56 93 VAL A CA 1
ATOM 709 C C . VAL A 1 93 ? 10.151 -6.033 -11.834 1.00 94.56 93 VAL A C 1
ATOM 711 O O . VAL A 1 93 ? 10.932 -5.948 -12.782 1.00 94.56 93 VAL A O 1
ATOM 714 N N . ALA A 1 94 ? 10.274 -5.279 -10.743 1.00 93.38 94 ALA A N 1
ATOM 715 C CA . ALA A 1 94 ? 11.317 -4.283 -10.567 1.00 93.38 94 ALA A CA 1
ATOM 716 C C . ALA A 1 94 ? 12.720 -4.897 -10.546 1.00 93.38 94 ALA A C 1
ATOM 718 O O . ALA A 1 94 ? 13.595 -4.418 -11.264 1.00 93.38 94 ALA A O 1
ATOM 719 N N . SER A 1 95 ? 12.936 -5.986 -9.804 1.00 92.12 95 SER A N 1
ATOM 720 C CA . SER A 1 95 ? 14.226 -6.686 -9.759 1.00 92.12 95 SER A CA 1
ATOM 721 C C . SER A 1 95 ? 14.635 -7.217 -11.136 1.00 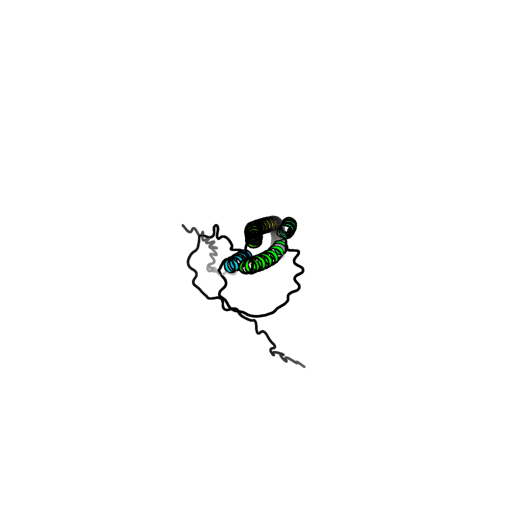92.12 95 SER A C 1
ATOM 723 O O . SER A 1 95 ? 15.798 -7.089 -11.531 1.00 92.12 95 SER A O 1
ATOM 725 N N . ARG A 1 96 ? 13.681 -7.762 -11.906 1.00 93.19 96 ARG A N 1
ATOM 726 C CA . ARG A 1 96 ? 13.920 -8.198 -13.294 1.00 93.19 96 ARG A CA 1
ATOM 727 C C . ARG A 1 96 ? 14.252 -7.018 -14.205 1.00 93.19 96 ARG A C 1
ATOM 729 O O . ARG A 1 96 ? 15.224 -7.084 -14.953 1.00 93.19 96 ARG A O 1
ATOM 736 N N . ALA A 1 97 ? 13.514 -5.914 -14.089 1.00 93.50 97 ALA A N 1
ATOM 737 C CA . ALA A 1 97 ? 13.771 -4.694 -14.852 1.00 93.50 97 ALA A CA 1
ATOM 738 C C . ALA A 1 97 ? 15.146 -4.082 -14.538 1.00 93.50 97 ALA A C 1
ATOM 740 O O . ALA A 1 97 ? 15.847 -3.679 -15.464 1.00 93.50 97 ALA A O 1
ATOM 741 N N . ILE A 1 98 ? 15.566 -4.065 -13.266 1.00 92.44 98 ILE A N 1
ATOM 742 C CA . ILE A 1 98 ? 16.901 -3.609 -12.844 1.00 92.44 98 ILE A CA 1
ATOM 743 C C . ILE A 1 98 ? 17.986 -4.461 -13.504 1.00 92.44 98 ILE A C 1
ATOM 745 O O . ILE A 1 98 ? 18.907 -3.921 -14.115 1.00 92.44 98 ILE A O 1
ATOM 749 N N . ARG A 1 99 ? 17.864 -5.792 -13.429 1.00 91.62 99 ARG A N 1
ATOM 750 C CA . ARG A 1 99 ? 18.837 -6.713 -14.033 1.00 91.62 99 ARG A CA 1
ATOM 751 C C . ARG A 1 99 ? 18.901 -6.548 -15.553 1.00 91.62 99 ARG A C 1
ATOM 753 O O . ARG A 1 99 ? 19.990 -6.465 -16.114 1.00 91.62 99 ARG A O 1
ATOM 760 N N . ALA A 1 100 ? 17.750 -6.437 -16.213 1.00 91.94 100 ALA A N 1
ATOM 761 C CA . ALA A 1 100 ? 17.679 -6.202 -17.651 1.00 91.94 100 ALA A CA 1
ATOM 762 C C . ALA A 1 100 ? 18.291 -4.844 -18.045 1.00 91.94 100 ALA A C 1
ATOM 764 O O . ALA A 1 100 ? 19.012 -4.763 -19.038 1.00 91.94 100 ALA A O 1
ATOM 765 N N . LEU A 1 101 ? 18.074 -3.787 -17.254 1.00 91.69 101 LEU A N 1
ATOM 766 C CA . LEU A 1 101 ? 18.690 -2.474 -17.472 1.00 91.69 101 LEU A CA 1
ATOM 767 C C . LEU A 1 101 ? 20.216 -2.544 -17.315 1.00 91.69 101 LEU A C 1
ATOM 769 O O . LEU A 1 101 ? 20.927 -2.030 -18.177 1.00 91.69 101 LEU A O 1
ATOM 773 N N . ALA A 1 102 ? 20.724 -3.213 -16.275 1.00 90.75 102 ALA A N 1
ATOM 774 C CA . ALA A 1 102 ? 22.162 -3.429 -16.089 1.00 90.75 102 ALA A CA 1
ATOM 775 C C . ALA A 1 102 ? 22.778 -4.137 -17.303 1.00 90.75 102 ALA A C 1
ATOM 777 O O . ALA A 1 102 ? 23.754 -3.647 -17.867 1.00 90.75 102 ALA A O 1
ATOM 778 N N . ASN A 1 103 ? 22.154 -5.224 -17.765 1.00 90.50 103 ASN A N 1
ATOM 779 C CA . ASN A 1 103 ? 22.611 -5.965 -18.940 1.00 90.50 103 ASN A CA 1
ATOM 780 C C . ASN A 1 103 ? 22.617 -5.091 -20.202 1.00 90.50 103 ASN A C 1
ATOM 782 O O . ASN A 1 103 ? 23.577 -5.131 -20.964 1.00 90.50 103 ASN A O 1
ATOM 786 N N . LEU A 1 104 ? 21.588 -4.260 -20.408 1.00 90.00 104 LEU A N 1
ATOM 787 C CA . LEU A 1 104 ? 21.534 -3.330 -21.541 1.00 90.00 104 LEU A CA 1
ATOM 788 C C . LEU A 1 104 ? 22.609 -2.245 -21.463 1.00 90.00 104 LEU A C 1
ATOM 790 O O . LEU A 1 104 ? 23.165 -1.880 -22.494 1.00 90.00 104 LEU A O 1
ATOM 794 N N . LYS A 1 105 ? 22.922 -1.734 -20.268 1.00 90.31 105 LYS A N 1
ATOM 795 C CA . LYS A 1 105 ? 24.020 -0.776 -20.081 1.00 90.31 105 LYS A CA 1
ATOM 796 C C . LYS A 1 105 ? 25.375 -1.419 -20.353 1.00 90.31 105 LYS A C 1
ATOM 798 O O . LYS A 1 105 ? 26.173 -0.823 -21.062 1.00 90.31 105 LYS A O 1
ATOM 803 N N . MET A 1 106 ? 25.597 -2.643 -19.878 1.00 88.62 106 MET A N 1
ATOM 804 C CA . MET A 1 106 ? 26.808 -3.407 -20.194 1.00 88.62 106 MET A CA 1
ATOM 805 C C . MET A 1 106 ? 26.933 -3.679 -21.696 1.00 88.62 106 MET A C 1
ATOM 807 O O . MET A 1 106 ? 27.981 -3.415 -22.274 1.00 88.62 106 MET A O 1
ATOM 811 N N . ALA A 1 107 ? 25.850 -4.105 -22.351 1.00 87.25 107 ALA A N 1
ATOM 812 C CA . ALA A 1 107 ? 25.822 -4.298 -23.799 1.00 87.25 107 ALA A CA 1
ATOM 813 C C . ALA A 1 107 ? 26.077 -2.990 -24.566 1.00 87.25 107 ALA A C 1
ATOM 815 O O . ALA A 1 107 ? 26.764 -3.008 -25.581 1.00 87.25 107 ALA A O 1
ATOM 816 N N . ALA A 1 108 ? 25.583 -1.850 -24.065 1.00 88.38 108 ALA A N 1
ATOM 817 C CA . ALA A 1 108 ? 25.823 -0.545 -24.676 1.00 88.38 108 ALA A CA 1
ATOM 818 C C . ALA A 1 108 ? 27.313 -0.173 -24.713 1.00 88.38 108 ALA A C 1
ATOM 820 O O . ALA A 1 108 ? 27.744 0.439 -25.686 1.00 88.38 108 ALA A O 1
ATOM 821 N N . PHE A 1 109 ? 28.096 -0.555 -23.694 1.00 85.62 109 PHE A N 1
ATOM 822 C CA . PHE A 1 109 ? 29.545 -0.312 -23.667 1.00 85.62 109 PHE A CA 1
ATOM 823 C C . PHE A 1 109 ? 30.315 -1.139 -24.701 1.00 85.62 109 PHE A C 1
ATOM 825 O O . PHE A 1 109 ? 31.380 -0.715 -25.135 1.00 85.62 109 PHE A O 1
ATOM 832 N N . SER A 1 110 ? 29.794 -2.304 -25.089 1.00 85.25 110 SER A N 1
ATOM 833 C CA . SER A 1 110 ? 30.420 -3.191 -26.079 1.00 85.25 110 SER A CA 1
ATOM 834 C C . SER A 1 110 ? 29.837 -3.045 -27.488 1.00 85.25 110 SER A C 1
ATOM 836 O O . SER A 1 110 ? 30.336 -3.672 -28.416 1.00 85.25 110 SER A O 1
ATOM 838 N N . SER A 1 111 ? 28.768 -2.260 -27.657 1.00 82.88 111 SER A N 1
ATOM 839 C CA . SER A 1 111 ? 28.067 -2.101 -28.933 1.00 82.88 111 SER A CA 1
ATOM 840 C C . SER A 1 111 ? 28.496 -0.838 -29.673 1.00 82.88 111 SER A C 1
ATOM 842 O O . SER A 1 111 ? 28.530 0.243 -29.086 1.00 82.88 111 SER A O 1
ATOM 844 N N . GLU A 1 112 ? 28.695 -0.944 -30.984 1.00 87.38 112 GLU A N 1
ATOM 845 C CA . GLU A 1 112 ? 29.035 0.186 -31.852 1.00 87.38 112 GLU A CA 1
ATOM 846 C C . GLU A 1 112 ? 28.001 0.369 -32.981 1.00 87.38 112 GLU A C 1
ATOM 848 O O . GLU A 1 112 ? 27.142 -0.478 -33.249 1.00 87.38 112 GLU A O 1
ATOM 853 N N . GLY A 1 113 ? 28.029 1.531 -33.638 1.00 88.19 113 GLY A N 1
ATOM 854 C CA . GLY A 1 113 ? 27.240 1.790 -34.845 1.00 88.19 113 GLY A CA 1
ATOM 855 C C . GLY A 1 113 ? 25.712 1.751 -34.660 1.00 88.19 113 GLY A C 1
ATOM 856 O O . GLY A 1 113 ? 25.129 2.453 -33.828 1.00 88.19 113 GLY A O 1
ATOM 857 N N . SER A 1 114 ? 25.016 0.994 -35.516 1.00 86.31 114 SER A N 1
ATOM 858 C CA . SER A 1 114 ? 23.542 0.970 -35.561 1.00 86.31 114 SER A CA 1
ATOM 859 C C . SER A 1 114 ? 22.900 0.231 -34.377 1.00 86.31 114 SER A C 1
ATOM 861 O O . SER A 1 114 ? 21.764 0.536 -33.992 1.00 86.31 114 SER A O 1
ATOM 863 N N . GLU A 1 115 ? 23.631 -0.704 -33.771 1.00 84.81 115 GLU A N 1
ATOM 864 C CA . GLU A 1 115 ? 23.190 -1.490 -32.621 1.00 84.81 115 GLU A CA 1
ATOM 865 C C . GLU A 1 115 ? 23.195 -0.655 -31.339 1.00 84.81 115 GLU A C 1
ATOM 867 O O . GLU A 1 115 ? 22.198 -0.649 -30.612 1.00 84.81 115 GLU A O 1
ATOM 872 N N . ALA A 1 116 ? 24.215 0.188 -31.153 1.00 89.19 116 ALA A N 1
ATOM 873 C CA . ALA A 1 116 ? 24.269 1.160 -30.061 1.00 89.19 116 ALA A CA 1
ATOM 874 C C . ALA A 1 116 ? 23.015 2.057 -30.026 1.00 89.19 116 ALA A C 1
ATOM 876 O O . ALA A 1 116 ? 22.417 2.288 -28.972 1.00 89.19 116 ALA A O 1
ATOM 877 N N . LYS A 1 117 ? 22.519 2.494 -31.196 1.00 91.50 117 LYS A N 1
ATOM 878 C CA . LYS A 1 117 ? 21.270 3.278 -31.305 1.00 91.50 117 LYS A CA 1
ATOM 879 C C . LYS A 1 117 ? 20.021 2.474 -30.919 1.00 91.50 117 LYS A C 1
ATOM 881 O O . LYS A 1 117 ? 19.044 3.048 -30.430 1.00 91.50 117 LYS A O 1
ATOM 886 N N . LYS A 1 118 ? 19.985 1.159 -31.166 1.00 91.75 118 LYS A N 1
ATOM 887 C CA . LYS A 1 118 ? 18.878 0.279 -30.737 1.00 91.75 118 LYS A CA 1
ATOM 888 C C . LYS A 1 118 ? 18.912 0.078 -29.220 1.00 91.75 118 LYS A C 1
ATOM 890 O O . LYS A 1 118 ? 17.879 0.265 -28.575 1.00 91.75 118 LYS A O 1
ATOM 895 N N . ILE A 1 119 ? 20.088 -0.195 -28.658 1.00 89.25 119 ILE A N 1
ATOM 896 C CA . ILE A 1 119 ? 20.283 -0.394 -27.217 1.00 89.25 119 ILE A CA 1
ATOM 897 C C . ILE A 1 119 ? 19.976 0.893 -26.446 1.00 89.25 119 ILE A C 1
ATOM 899 O O . ILE A 1 119 ? 19.184 0.862 -25.508 1.00 89.25 119 ILE A O 1
ATOM 903 N N . ALA A 1 120 ? 20.459 2.054 -26.900 1.00 89.75 120 ALA A N 1
ATOM 904 C CA . ALA A 1 120 ? 20.149 3.344 -26.278 1.00 89.75 120 ALA A CA 1
ATOM 905 C C . ALA A 1 120 ? 18.638 3.648 -26.257 1.00 89.75 120 ALA A C 1
ATOM 907 O O . ALA A 1 120 ? 18.104 4.147 -25.263 1.00 89.75 120 ALA A O 1
ATOM 908 N N . ARG A 1 121 ? 17.908 3.312 -27.334 1.00 93.12 121 ARG A N 1
ATOM 909 C CA . ARG A 1 121 ? 16.437 3.415 -27.356 1.00 93.12 121 ARG A CA 1
ATOM 910 C C . ARG A 1 121 ? 15.791 2.470 -26.346 1.00 93.12 121 ARG A C 1
ATOM 912 O O . ARG A 1 121 ? 14.818 2.856 -25.697 1.00 93.12 121 ARG A O 1
ATOM 919 N N . MET A 1 122 ? 16.315 1.255 -26.206 1.00 91.94 122 MET A N 1
ATOM 920 C CA . MET A 1 122 ? 15.811 0.277 -25.247 1.00 91.94 122 MET A CA 1
ATOM 921 C C . MET A 1 122 ? 16.061 0.713 -23.799 1.00 91.94 122 MET A C 1
ATOM 923 O O . MET A 1 122 ? 15.124 0.665 -23.006 1.00 91.94 122 MET A O 1
ATOM 927 N N . ILE A 1 123 ? 17.246 1.248 -23.487 1.00 91.69 123 ILE A N 1
ATOM 928 C CA . ILE A 1 123 ? 17.578 1.834 -22.178 1.00 91.69 123 ILE A CA 1
ATOM 929 C C . ILE A 1 123 ? 16.575 2.936 -21.821 1.00 91.69 123 ILE A C 1
ATOM 931 O O . ILE A 1 123 ? 15.932 2.854 -20.779 1.00 91.69 123 ILE A O 1
ATOM 935 N N . LYS A 1 124 ? 16.325 3.897 -22.725 1.00 94.81 124 LYS A N 1
ATOM 936 C CA . LYS A 1 124 ? 15.336 4.970 -22.490 1.00 94.81 124 LYS A CA 1
ATOM 937 C C . LYS A 1 124 ? 13.931 4.430 -22.209 1.00 94.81 124 LYS A C 1
ATOM 939 O O . LYS A 1 124 ? 13.198 4.980 -21.386 1.00 94.81 124 LYS A O 1
ATOM 944 N N . ARG A 1 125 ? 13.511 3.375 -22.915 1.00 95.12 125 ARG A N 1
ATOM 945 C CA . ARG A 1 125 ? 12.209 2.730 -22.673 1.00 95.12 125 ARG A CA 1
ATOM 946 C C . ARG A 1 125 ? 12.182 2.006 -21.326 1.00 95.12 125 ARG A C 1
ATOM 948 O O . ARG A 1 125 ? 11.171 2.098 -20.635 1.00 95.12 125 ARG A O 1
ATOM 955 N N . MET A 1 126 ? 13.271 1.339 -20.950 1.00 93.94 126 MET A N 1
ATOM 956 C CA . MET A 1 126 ? 13.397 0.652 -19.666 1.00 93.94 126 MET A CA 1
ATOM 957 C C . MET A 1 126 ? 13.374 1.644 -18.498 1.00 93.94 126 MET A C 1
ATOM 959 O O . MET A 1 126 ? 12.611 1.461 -17.559 1.00 93.94 126 MET A O 1
ATOM 963 N N . GLU A 1 127 ? 14.093 2.762 -18.592 1.00 92.81 127 GLU A N 1
ATOM 964 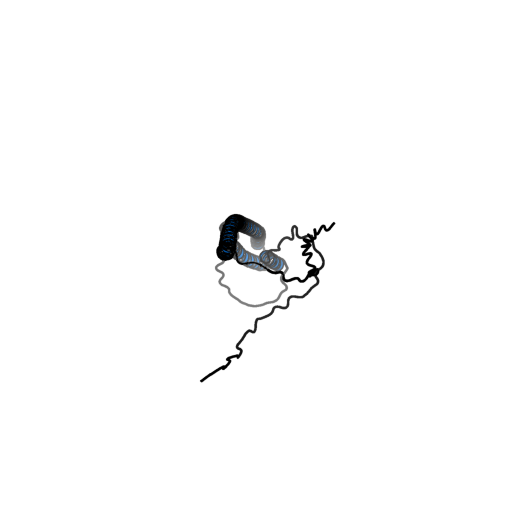C CA . GLU A 1 127 ? 14.066 3.833 -17.583 1.00 92.81 127 GLU A CA 1
ATOM 965 C C . GLU A 1 127 ? 12.658 4.417 -17.394 1.00 92.81 127 GLU A C 1
ATOM 967 O O . GLU A 1 127 ? 12.215 4.656 -16.269 1.00 92.81 127 GLU A O 1
ATOM 972 N N . LYS A 1 128 ? 11.903 4.601 -18.488 1.00 95.94 128 LYS A N 1
ATOM 973 C CA . LYS A 1 128 ? 10.487 5.000 -18.409 1.00 95.94 128 LYS A CA 1
ATOM 974 C C . LYS A 1 128 ? 9.633 3.944 -17.708 1.00 95.94 128 LYS A C 1
ATOM 976 O O . LYS A 1 128 ? 8.759 4.312 -16.924 1.00 95.94 128 LYS A O 1
ATOM 981 N N . LEU A 1 129 ? 9.866 2.659 -17.980 1.00 94.88 129 LEU A N 1
ATOM 982 C CA . LEU A 1 129 ? 9.171 1.572 -17.293 1.00 94.88 129 LEU A CA 1
ATOM 983 C C . LEU A 1 129 ? 9.485 1.594 -15.793 1.00 94.88 129 LEU A C 1
ATOM 985 O O . LEU A 1 129 ? 8.566 1.510 -14.988 1.00 94.88 129 LEU A O 1
ATOM 989 N N . MET A 1 130 ? 10.737 1.827 -15.409 1.00 92.62 130 MET A N 1
ATOM 990 C CA . MET A 1 130 ? 11.134 1.919 -14.003 1.00 92.62 130 MET A CA 1
ATOM 991 C C . MET A 1 130 ? 10.450 3.067 -13.255 1.00 92.62 130 MET A C 1
ATOM 993 O O . MET A 1 130 ? 9.973 2.864 -12.141 1.00 92.62 130 MET A O 1
ATOM 997 N N . LYS A 1 131 ? 10.276 4.234 -13.889 1.00 95.12 131 LYS A N 1
ATOM 998 C CA . LYS A 1 131 ? 9.460 5.322 -13.313 1.00 95.12 131 LYS A CA 1
ATOM 999 C C . LYS A 1 131 ? 8.003 4.900 -13.088 1.00 95.12 131 LYS A C 1
ATOM 1001 O O . LYS A 1 131 ? 7.393 5.291 -12.097 1.00 95.12 131 LYS A O 1
ATOM 1006 N N . ARG A 1 132 ? 7.431 4.095 -13.993 1.00 95.25 132 ARG A N 1
ATOM 1007 C CA . ARG A 1 132 ? 6.070 3.552 -13.828 1.00 95.25 132 ARG A CA 1
ATOM 1008 C C . ARG A 1 132 ? 5.994 2.521 -12.706 1.00 95.25 132 ARG A C 1
ATOM 1010 O O . ARG A 1 132 ? 5.028 2.553 -11.957 1.00 95.25 132 ARG A O 1
ATOM 1017 N N . ILE A 1 133 ? 7.002 1.659 -12.572 1.00 94.62 133 ILE A N 1
ATOM 1018 C CA . ILE A 1 133 ? 7.119 0.691 -11.470 1.00 94.62 133 ILE A CA 1
ATOM 1019 C C . ILE A 1 133 ? 7.122 1.430 -10.128 1.00 94.62 133 ILE A C 1
ATOM 1021 O O . ILE A 1 133 ? 6.299 1.136 -9.267 1.00 94.62 133 ILE A O 1
ATOM 1025 N N . GLN A 1 134 ? 7.976 2.448 -9.990 1.00 93.00 134 GLN A N 1
ATOM 1026 C CA . GLN A 1 134 ? 8.041 3.293 -8.794 1.00 93.00 134 GLN A CA 1
ATOM 1027 C C . GLN A 1 134 ? 6.695 3.951 -8.477 1.00 93.00 134 GLN A C 1
ATOM 1029 O O . GLN A 1 134 ? 6.225 3.905 -7.344 1.00 93.00 134 GLN A O 1
ATOM 1034 N N . LYS A 1 135 ? 6.042 4.529 -9.492 1.00 95.12 135 LYS A N 1
ATOM 1035 C CA . LYS A 1 135 ? 4.729 5.152 -9.322 1.00 95.12 135 LYS A CA 1
ATOM 1036 C C . LYS A 1 135 ? 3.663 4.135 -8.895 1.00 95.12 135 LYS A C 1
ATOM 1038 O O . LYS A 1 135 ? 2.866 4.433 -8.014 1.00 95.12 135 LYS A O 1
ATOM 1043 N N . LYS A 1 136 ? 3.656 2.934 -9.483 1.00 95.12 136 LYS A N 1
ATOM 1044 C CA . LYS A 1 136 ? 2.704 1.873 -9.125 1.00 95.12 136 LYS A CA 1
ATOM 1045 C C . LYS A 1 136 ? 2.906 1.389 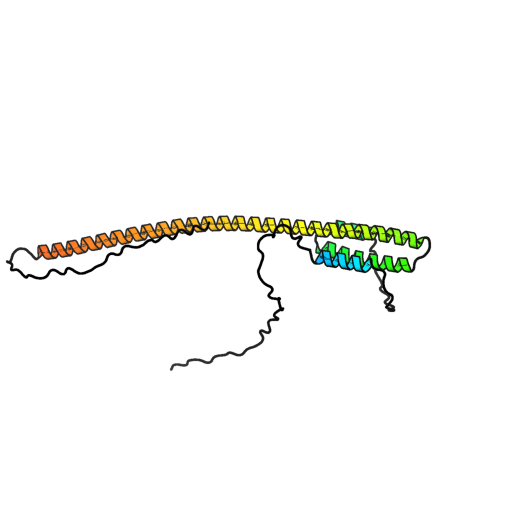-7.687 1.00 95.12 136 LYS A C 1
ATOM 1047 O O . LYS A 1 136 ? 1.922 1.259 -6.973 1.00 95.12 136 LYS A O 1
ATOM 1052 N N . LEU A 1 137 ? 4.151 1.215 -7.235 1.00 93.31 137 LEU A N 1
ATOM 1053 C CA . LEU A 1 137 ? 4.448 0.884 -5.834 1.00 93.31 137 LEU A CA 1
ATOM 1054 C C . LEU A 1 137 ? 3.916 1.943 -4.859 1.00 93.31 137 LEU A C 1
ATOM 1056 O O . LEU A 1 137 ? 3.314 1.591 -3.851 1.00 93.31 137 LEU A O 1
ATOM 1060 N N . GLN A 1 138 ? 4.080 3.230 -5.179 1.00 91.62 138 GLN A N 1
ATOM 1061 C CA . GLN A 1 138 ? 3.542 4.317 -4.353 1.00 91.62 138 GLN A CA 1
ATOM 1062 C C . GLN A 1 138 ? 2.011 4.323 -4.300 1.00 91.62 138 GLN A C 1
ATOM 1064 O O . GLN A 1 138 ? 1.443 4.645 -3.259 1.00 91.62 138 GLN A O 1
ATOM 1069 N N . HIS A 1 139 ? 1.337 4.010 -5.410 1.00 93.94 139 HIS A N 1
ATOM 1070 C CA . HIS A 1 139 ? -0.122 3.911 -5.429 1.00 93.94 139 HIS A CA 1
ATOM 1071 C C . HIS A 1 139 ? -0.610 2.732 -4.590 1.00 93.94 139 HIS A C 1
ATOM 1073 O O . HIS A 1 139 ? -1.420 2.947 -3.696 1.00 93.94 139 HIS A O 1
ATOM 1079 N N . LEU A 1 140 ? -0.025 1.546 -4.778 1.00 93.56 140 LEU A N 1
ATOM 1080 C CA . LEU A 1 140 ? -0.367 0.356 -3.995 1.00 93.56 140 LEU A CA 1
ATOM 1081 C C . LEU A 1 140 ? -0.129 0.555 -2.493 1.00 93.56 140 LEU A C 1
ATOM 1083 O O . LEU A 1 140 ? -0.969 0.173 -1.691 1.00 93.56 140 LEU A O 1
ATOM 1087 N N . SER A 1 141 ? 0.971 1.209 -2.103 1.00 89.44 141 SER A N 1
ATOM 1088 C CA . SER A 1 141 ? 1.232 1.541 -0.694 1.00 89.44 141 SER A CA 1
ATOM 1089 C C . SER A 1 141 ? 0.147 2.452 -0.101 1.00 89.44 141 SER A C 1
ATOM 1091 O O . SER A 1 141 ? -0.332 2.228 1.009 1.00 89.44 141 SER A O 1
ATOM 1093 N N . LYS A 1 142 ? -0.310 3.459 -0.856 1.00 92.75 142 LYS A N 1
ATOM 1094 C CA . LYS A 1 142 ? -1.397 4.350 -0.414 1.00 92.75 142 LYS A CA 1
ATOM 1095 C C . LYS A 1 142 ? -2.749 3.643 -0.352 1.00 92.75 142 LYS A C 1
ATOM 1097 O O . LYS A 1 142 ? -3.511 3.897 0.575 1.00 92.75 142 LYS A O 1
ATOM 1102 N N . GLU A 1 143 ? -3.049 2.785 -1.322 1.00 92.25 143 GLU A N 1
ATOM 1103 C CA . GLU A 1 143 ? -4.271 1.973 -1.342 1.00 92.25 143 GLU A CA 1
ATOM 1104 C C . GLU A 1 143 ? -4.323 1.045 -0.121 1.00 92.25 143 GLU A C 1
ATOM 1106 O O . GLU A 1 143 ? -5.304 1.064 0.620 1.00 92.25 143 GLU A O 1
ATOM 1111 N N . GLU A 1 144 ? -3.223 0.346 0.170 1.00 90.19 144 GLU A N 1
ATOM 1112 C CA . GLU A 1 144 ? -3.072 -0.520 1.345 1.00 90.19 144 GLU A CA 1
ATOM 1113 C C . GLU A 1 144 ? -3.222 0.260 2.665 1.00 90.19 144 GLU A C 1
ATOM 1115 O O . GLU A 1 144 ? -3.883 -0.189 3.604 1.00 90.19 144 GLU A O 1
ATOM 1120 N N . GLN A 1 145 ? -2.650 1.466 2.753 1.00 90.69 145 GLN A N 1
ATOM 1121 C CA . GLN A 1 145 ? -2.820 2.337 3.920 1.00 90.69 145 GLN A CA 1
ATOM 1122 C C . GLN A 1 145 ? -4.283 2.740 4.133 1.00 90.69 145 GLN A C 1
ATOM 1124 O O . GLN A 1 145 ? -4.759 2.717 5.270 1.00 90.69 145 GLN A O 1
ATOM 1129 N N . LEU A 1 146 ? -4.999 3.099 3.065 1.00 93.56 146 LEU A N 1
ATOM 1130 C CA . LEU A 1 146 ? -6.413 3.467 3.144 1.00 93.56 146 LEU A CA 1
ATOM 1131 C C . LEU A 1 146 ? -7.292 2.270 3.519 1.00 93.56 146 LEU A C 1
ATOM 1133 O O . LEU A 1 146 ? -8.189 2.412 4.350 1.00 93.56 146 LEU A O 1
ATOM 1137 N N . GLU A 1 147 ? -7.012 1.086 2.977 1.00 93.44 147 GLU A N 1
ATOM 1138 C CA . GLU A 1 147 ? -7.724 -0.142 3.335 1.00 93.44 147 GLU A CA 1
ATOM 1139 C C . GLU A 1 147 ? -7.522 -0.499 4.816 1.00 93.44 147 GLU A C 1
ATOM 1141 O O . GLU A 1 147 ? -8.483 -0.778 5.538 1.00 93.44 147 GLU A O 1
ATOM 1146 N N . ASN A 1 148 ? -6.289 -0.384 5.313 1.00 93.25 148 ASN A N 1
ATOM 1147 C CA . ASN A 1 148 ? -5.980 -0.593 6.726 1.00 93.25 148 ASN A CA 1
ATOM 1148 C C . ASN A 1 148 ? -6.666 0.437 7.637 1.00 93.25 148 ASN A C 1
ATOM 1150 O O . ASN A 1 148 ? -7.174 0.075 8.702 1.00 93.25 148 ASN A O 1
ATOM 1154 N N . GLN A 1 149 ? -6.722 1.709 7.229 1.00 92.88 149 GLN A N 1
ATOM 1155 C CA . GLN A 1 149 ? -7.451 2.748 7.963 1.00 92.88 149 GLN A CA 1
ATOM 1156 C C . GLN A 1 149 ? -8.949 2.454 8.017 1.00 92.88 149 GLN A C 1
ATOM 1158 O O . GLN A 1 149 ? -9.539 2.535 9.094 1.00 92.88 149 GLN A O 1
ATOM 1163 N N . LYS A 1 150 ? -9.549 2.053 6.890 1.00 94.12 150 LYS A N 1
ATOM 1164 C CA . LYS A 1 150 ? -10.955 1.644 6.824 1.00 94.12 150 LYS A CA 1
ATOM 1165 C C . LYS A 1 150 ? -11.233 0.485 7.781 1.00 94.12 150 LYS A C 1
ATOM 1167 O O . LYS A 1 150 ? -12.107 0.598 8.634 1.00 94.12 150 LYS A O 1
ATOM 1172 N N . LYS A 1 151 ? -10.434 -0.584 7.714 1.00 95.69 151 LYS A N 1
ATOM 1173 C CA . LYS A 1 151 ? -10.572 -1.761 8.586 1.00 95.69 151 LYS A CA 1
ATOM 1174 C C . LYS A 1 151 ? -10.434 -1.409 10.069 1.00 95.69 151 LYS A C 1
ATOM 1176 O O . LYS A 1 151 ? -11.135 -1.967 10.908 1.00 95.69 151 LYS A O 1
ATOM 1181 N N . LYS A 1 152 ? -9.528 -0.489 10.410 1.00 94.62 152 LYS A N 1
ATOM 1182 C CA . LYS A 1 152 ? -9.366 -0.001 11.786 1.00 94.62 152 LYS A CA 1
ATOM 1183 C C . LYS A 1 152 ? -10.573 0.821 12.238 1.00 94.62 152 LYS A C 1
ATOM 1185 O O . LYS A 1 152 ? -11.048 0.624 13.349 1.00 94.62 152 LYS A O 1
ATOM 1190 N N . ALA A 1 153 ? -11.080 1.709 11.386 1.00 92.06 153 ALA A N 1
ATOM 1191 C CA . ALA A 1 153 ? -12.267 2.502 11.686 1.00 92.06 153 ALA A CA 1
ATOM 1192 C C . ALA A 1 153 ? -13.503 1.615 11.905 1.00 92.06 153 ALA A C 1
ATOM 1194 O O . ALA A 1 153 ? -14.230 1.824 12.871 1.00 92.06 153 ALA A O 1
ATOM 1195 N N . GLU A 1 154 ? -13.704 0.591 11.072 1.00 94.50 154 GLU A N 1
ATOM 1196 C CA . GLU A 1 154 ? -14.800 -0.376 11.225 1.00 94.50 154 GLU A CA 1
ATOM 1197 C C . GLU A 1 154 ? -14.733 -1.114 12.568 1.00 94.50 154 GLU A C 1
ATOM 1199 O O . GLU A 1 154 ? -15.724 -1.147 13.297 1.00 94.50 154 GLU A O 1
ATOM 1204 N N . LYS A 1 155 ? -13.551 -1.619 12.943 1.00 94.88 155 LYS A N 1
ATOM 1205 C CA . LYS A 1 155 ? -13.340 -2.268 14.246 1.00 94.88 155 LYS A CA 1
ATOM 1206 C C . LYS A 1 155 ? -13.611 -1.329 15.417 1.00 94.88 155 LYS A C 1
ATOM 1208 O O . LYS A 1 155 ? -14.334 -1.699 16.333 1.00 94.88 155 LYS A O 1
ATOM 1213 N N . ASN A 1 156 ? -13.092 -0.105 15.363 1.00 93.38 156 ASN A N 1
ATOM 1214 C CA . ASN A 1 156 ? -13.302 0.880 16.423 1.00 93.38 156 ASN A CA 1
ATOM 1215 C C . ASN A 1 156 ? -14.793 1.216 16.600 1.00 93.38 156 ASN A C 1
ATOM 1217 O O . ASN A 1 156 ? -15.265 1.361 17.724 1.00 93.38 156 ASN A O 1
ATOM 1221 N N . MET A 1 157 ? -15.547 1.329 15.502 1.00 92.38 157 MET A N 1
ATOM 1222 C CA . MET A 1 157 ? -16.994 1.565 15.556 1.00 92.38 157 MET A CA 1
ATOM 1223 C C . MET A 1 157 ? -17.743 0.392 16.195 1.00 92.38 157 MET A C 1
ATOM 1225 O O . MET A 1 157 ? -18.712 0.599 16.923 1.00 92.38 157 MET A O 1
ATOM 1229 N N . GLU A 1 158 ? -17.321 -0.840 15.919 1.00 93.69 158 GLU A N 1
ATOM 1230 C CA . GLU A 1 158 ? -17.895 -2.032 16.541 1.00 93.69 158 GLU A CA 1
ATOM 1231 C C . GLU A 1 158 ? -17.561 -2.108 18.037 1.00 93.69 158 GLU A C 1
ATOM 1233 O O . GLU A 1 158 ? -18.453 -2.333 18.854 1.00 93.69 158 GLU A O 1
ATOM 1238 N N . GLU A 1 159 ? -16.317 -1.818 18.417 1.00 93.44 159 GLU A N 1
ATOM 1239 C CA . GLU A 1 159 ? -15.881 -1.754 19.816 1.00 93.44 159 GLU A CA 1
ATOM 1240 C C . GLU A 1 159 ? -16.664 -0.704 20.613 1.00 93.44 159 GLU A C 1
ATOM 1242 O O . GLU A 1 159 ? -17.165 -1.016 21.694 1.00 93.44 159 GLU A O 1
ATOM 1247 N N . GLN A 1 160 ? -16.870 0.493 20.053 1.00 94.62 160 GLN A N 1
ATOM 1248 C CA . GLN A 1 160 ? -17.679 1.544 20.683 1.00 94.62 160 GLN A CA 1
ATOM 1249 C C . GLN A 1 160 ? -19.128 1.101 20.911 1.00 94.62 160 GLN A C 1
ATOM 1251 O O . GLN A 1 160 ? -19.690 1.343 21.978 1.00 94.62 160 GLN A O 1
ATOM 1256 N N . LYS A 1 161 ? -19.743 0.413 19.940 1.00 95.19 161 LYS A N 1
ATOM 1257 C CA . LYS A 1 161 ? -21.101 -0.135 20.105 1.00 95.19 161 LYS A CA 1
ATOM 1258 C C . LYS A 1 161 ? -21.148 -1.188 21.210 1.00 95.19 161 LYS A C 1
ATOM 1260 O O . LYS A 1 161 ? -22.077 -1.200 22.015 1.00 95.19 161 LYS A O 1
ATOM 1265 N N . VAL A 1 162 ? -20.148 -2.066 21.268 1.00 95.00 162 VAL A N 1
ATOM 1266 C CA . VAL A 1 162 ? -20.043 -3.087 22.318 1.00 95.00 162 VAL A CA 1
ATOM 1267 C C . VAL A 1 162 ? -19.865 -2.442 23.694 1.00 95.00 162 VAL A C 1
ATOM 1269 O O . VAL A 1 162 ? -20.476 -2.895 24.662 1.00 95.00 162 VAL A O 1
ATOM 1272 N N . GLU A 1 163 ? -19.054 -1.393 23.797 1.00 95.50 163 GLU A N 1
ATOM 1273 C CA . GLU A 1 163 ? -18.830 -0.653 25.039 1.00 95.50 163 GLU A CA 1
ATOM 1274 C C . GLU A 1 163 ? -20.108 0.039 25.527 1.00 95.50 163 GLU A C 1
ATOM 1276 O O . GLU A 1 163 ? -20.499 -0.167 26.675 1.00 95.50 163 GLU A O 1
ATOM 1281 N N . GLN A 1 164 ? -20.844 0.712 24.636 1.00 96.00 164 GLN A N 1
ATOM 1282 C CA . GLN A 1 164 ? -22.146 1.317 24.953 1.00 96.00 164 GLN A CA 1
ATOM 1283 C C . GLN A 1 164 ? -23.143 0.290 25.512 1.00 96.00 164 GLN A C 1
ATOM 1285 O O . GLN A 1 164 ? -23.780 0.522 26.542 1.00 96.00 164 GLN A O 1
ATOM 1290 N N . ILE A 1 165 ? -23.243 -0.888 24.886 1.00 95.75 165 ILE A N 1
ATOM 1291 C CA . ILE A 1 165 ? -24.123 -1.966 25.365 1.00 95.75 165 ILE A CA 1
ATOM 1292 C C . ILE A 1 165 ? -23.661 -2.479 26.736 1.00 95.75 165 ILE A C 1
ATOM 1294 O O . ILE A 1 165 ? -24.484 -2.731 27.620 1.00 95.75 165 ILE A O 1
ATOM 1298 N N . LYS A 1 166 ? -22.347 -2.634 26.949 1.00 96.75 166 LYS A N 1
ATOM 1299 C CA . LYS A 1 166 ? -21.792 -3.057 28.246 1.00 96.75 166 LYS A CA 1
ATOM 1300 C C . LYS A 1 166 ? -22.102 -2.049 29.348 1.00 96.75 166 LYS A C 1
ATOM 1302 O O . LYS A 1 166 ? -22.446 -2.463 30.459 1.00 96.75 166 LYS A O 1
ATOM 1307 N N . GLU A 1 167 ? -21.994 -0.756 29.064 1.00 97.00 167 GLU A N 1
ATOM 1308 C CA . GLU A 1 167 ? -22.337 0.308 30.004 1.00 97.00 167 GLU A CA 1
ATOM 1309 C C . GLU A 1 167 ? -23.823 0.283 30.360 1.00 97.00 167 GLU A C 1
ATOM 1311 O O . GLU A 1 167 ? -24.151 0.250 31.548 1.00 97.00 167 GLU A O 1
ATOM 1316 N N . GLU A 1 168 ? -24.722 0.183 29.374 1.00 96.69 168 GLU A N 1
ATOM 1317 C CA . GLU A 1 168 ? -26.167 0.083 29.623 1.00 96.69 168 GLU A CA 1
ATOM 1318 C C . GLU A 1 168 ? -26.516 -1.153 30.473 1.00 96.69 168 GLU A C 1
ATOM 1320 O O . GLU A 1 168 ? -27.297 -1.095 31.429 1.00 96.69 168 GLU A O 1
ATOM 1325 N N . LEU A 1 169 ? -25.893 -2.295 30.187 1.00 96.06 169 LEU A N 1
ATOM 1326 C CA . LEU A 1 169 ? -26.104 -3.518 30.959 1.00 96.06 169 LEU A CA 1
ATOM 1327 C C . LEU A 1 169 ? -25.600 -3.344 32.404 1.00 96.06 169 LEU A C 1
ATOM 1329 O O . LEU A 1 169 ? -26.256 -3.759 33.368 1.00 96.06 169 LEU A O 1
ATOM 1333 N N . ASN A 1 170 ? -24.455 -2.685 32.582 1.00 97.38 170 ASN A N 1
ATOM 1334 C CA . A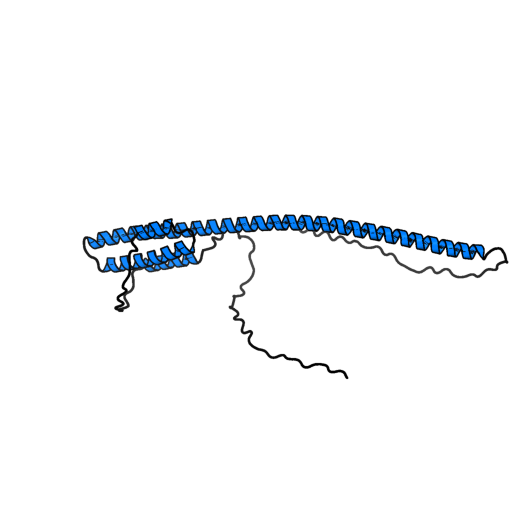SN A 1 170 ? -23.898 -2.392 33.897 1.00 97.38 170 ASN A CA 1
ATOM 1335 C C . ASN A 1 170 ? -24.758 -1.410 34.696 1.00 97.38 170 ASN A C 1
ATOM 1337 O O . ASN A 1 170 ? -24.959 -1.649 35.890 1.00 97.38 170 ASN A O 1
ATOM 1341 N N . THR A 1 171 ? -25.301 -0.355 34.083 1.00 97.38 171 THR A N 1
ATOM 1342 C CA . THR A 1 171 ? -26.208 0.580 34.769 1.00 97.38 171 THR A CA 1
ATOM 1343 C C . THR A 1 171 ? -27.491 -0.126 35.195 1.00 97.38 171 THR A C 1
ATOM 1345 O O . THR A 1 171 ? -27.867 -0.033 36.366 1.00 97.38 171 THR A O 1
ATOM 1348 N N . ARG A 1 172 ? -28.094 -0.950 34.325 1.00 97.00 172 ARG A N 1
ATOM 1349 C CA . ARG A 1 172 ? -29.261 -1.783 34.675 1.00 97.00 172 ARG A CA 1
ATOM 1350 C C . ARG A 1 172 ? -28.960 -2.753 35.820 1.00 97.00 172 ARG A C 1
ATOM 1352 O O . ARG A 1 172 ? -29.740 -2.854 36.764 1.00 97.00 172 ARG A O 1
ATOM 1359 N N . ARG A 1 173 ? -27.811 -3.441 35.788 1.00 97.12 173 ARG A N 1
ATOM 1360 C CA . ARG A 1 173 ? -27.373 -4.349 36.870 1.00 97.12 173 ARG A CA 1
ATOM 1361 C C . ARG A 1 173 ? -27.111 -3.615 38.181 1.00 97.12 173 ARG A C 1
ATOM 1363 O O . ARG A 1 173 ? -27.383 -4.175 39.240 1.00 97.12 173 ARG A O 1
ATOM 1370 N N . LYS A 1 174 ? -26.517 -2.419 38.136 1.00 97.56 174 LYS A N 1
ATOM 1371 C CA . LYS A 1 174 ? -26.262 -1.594 39.327 1.00 97.56 174 LYS A CA 1
ATOM 1372 C C . LYS A 1 174 ? -27.576 -1.113 39.936 1.00 97.56 174 LYS A C 1
ATOM 1374 O O . LYS A 1 174 ? -27.738 -1.246 41.144 1.00 97.56 174 LYS A O 1
ATOM 1379 N N . LYS A 1 175 ? -28.509 -0.633 39.106 1.00 97.75 175 LYS A N 1
ATOM 1380 C CA . LYS A 1 175 ? -29.848 -0.215 39.539 1.00 97.75 175 LYS A CA 1
ATOM 1381 C C . LYS A 1 175 ? -30.575 -1.358 40.245 1.00 97.75 175 LYS A C 1
ATOM 1383 O O . LYS A 1 175 ? -30.910 -1.215 41.410 1.00 97.75 175 LYS A O 1
ATOM 1388 N N . ARG A 1 176 ? -30.664 -2.529 39.604 1.00 97.06 176 ARG A N 1
ATOM 1389 C CA . ARG A 1 176 ? -31.295 -3.718 40.198 1.00 97.06 176 ARG A CA 1
ATOM 1390 C C . ARG A 1 176 ? -30.697 -4.094 41.558 1.00 97.06 176 ARG A C 1
ATOM 1392 O O . ARG A 1 176 ? -31.428 -4.229 42.526 1.00 97.06 176 ARG A O 1
ATOM 1399 N N . ARG A 1 177 ? -29.363 -4.177 41.655 1.00 97.62 177 ARG A N 1
ATOM 1400 C CA . ARG A 1 177 ? -28.672 -4.485 42.921 1.00 97.62 177 ARG A CA 1
ATOM 1401 C C . ARG A 1 177 ? -28.922 -3.440 44.009 1.00 97.62 177 ARG A C 1
ATOM 1403 O O . ARG A 1 177 ? -28.926 -3.785 45.186 1.00 97.62 177 ARG A O 1
ATOM 1410 N N . LYS A 1 178 ? -29.064 -2.164 43.638 1.00 97.62 178 LYS A N 1
ATOM 1411 C CA . LYS A 1 178 ? -29.397 -1.092 44.581 1.00 97.62 178 LYS A CA 1
ATOM 1412 C C . LYS A 1 178 ? -30.828 -1.258 45.090 1.00 97.62 178 LYS A C 1
ATOM 1414 O O . LYS A 1 178 ? -31.030 -1.217 46.296 1.00 97.62 178 LYS A O 1
ATOM 1419 N N . ASP A 1 179 ? -31.776 -1.497 44.189 1.00 97.25 179 ASP A N 1
ATOM 1420 C CA . ASP A 1 179 ? -33.190 -1.678 44.528 1.00 97.25 179 ASP A CA 1
ATOM 1421 C C . ASP A 1 179 ? -33.395 -2.912 45.429 1.00 97.25 179 ASP A C 1
ATOM 1423 O O . ASP A 1 179 ? -34.045 -2.813 46.465 1.00 97.25 179 ASP A O 1
ATOM 1427 N N . GLU A 1 180 ? -32.748 -4.039 45.110 1.00 96.25 180 GLU A N 1
ATOM 1428 C CA . GLU A 1 180 ? -32.762 -5.270 45.921 1.00 96.25 180 GLU A CA 1
ATOM 1429 C C . GLU A 1 180 ? -32.179 -5.052 47.328 1.00 96.25 180 GLU A C 1
ATOM 1431 O O . GLU A 1 180 ? -32.778 -5.464 48.320 1.00 96.25 180 GLU A O 1
ATOM 1436 N N . ARG A 1 181 ? -31.033 -4.363 47.442 1.00 96.75 181 ARG A N 1
ATOM 1437 C CA . ARG A 1 181 ? -30.433 -4.026 48.748 1.00 96.75 181 ARG A CA 1
ATOM 1438 C C . ARG A 1 181 ? -31.311 -3.088 49.563 1.00 96.75 181 ARG A C 1
ATOM 1440 O O . ARG A 1 181 ? -31.427 -3.265 50.768 1.00 96.75 181 ARG A O 1
ATOM 1447 N N . ASN A 1 182 ? -31.911 -2.094 48.915 1.00 96.50 182 ASN A N 1
ATOM 1448 C CA . ASN A 1 182 ? -32.815 -1.163 49.578 1.00 96.50 182 ASN A CA 1
ATOM 1449 C C . ASN A 1 182 ? -34.047 -1.890 50.121 1.00 96.50 182 ASN A C 1
ATOM 1451 O O . ASN A 1 182 ? -34.460 -1.605 51.241 1.00 96.50 182 ASN A O 1
ATOM 1455 N N . TYR A 1 183 ? -34.602 -2.836 49.358 1.00 96.00 183 TYR A N 1
ATOM 1456 C CA . TYR A 1 183 ? -35.710 -3.671 49.817 1.00 96.00 183 TYR A CA 1
ATOM 1457 C C . TYR A 1 183 ? -35.299 -4.531 51.016 1.00 96.00 183 TYR A C 1
ATOM 1459 O O . TYR A 1 183 ? -35.935 -4.454 52.058 1.00 96.00 183 TYR A O 1
ATOM 1467 N N . ALA A 1 184 ? -34.183 -5.259 50.921 1.00 95.75 184 ALA A N 1
ATOM 1468 C CA . ALA A 1 184 ? -33.685 -6.077 52.029 1.00 95.75 184 ALA A CA 1
ATOM 1469 C C . ALA A 1 184 ? -33.427 -5.255 53.306 1.00 95.75 184 ALA A C 1
ATOM 1471 O O . ALA A 1 184 ? -33.807 -5.669 54.395 1.00 95.75 184 ALA A O 1
ATOM 1472 N N . ASN A 1 185 ? -32.834 -4.064 53.178 1.00 94.81 185 ASN A N 1
ATOM 1473 C CA . ASN A 1 185 ? -32.616 -3.164 54.313 1.00 94.81 185 ASN A CA 1
ATOM 1474 C C . ASN A 1 185 ? -33.928 -2.647 54.913 1.00 94.81 185 ASN A C 1
ATOM 1476 O O . ASN A 1 185 ? -33.999 -2.436 56.120 1.00 94.81 185 ASN A O 1
ATOM 1480 N N . LYS A 1 186 ? -34.951 -2.417 54.081 1.00 95.50 186 LYS A N 1
ATOM 1481 C CA . LYS A 1 186 ? -36.273 -2.001 54.549 1.00 95.50 186 LYS A CA 1
ATOM 1482 C C . LYS A 1 186 ? -36.929 -3.110 55.371 1.00 95.50 186 LYS A C 1
ATOM 1484 O O . LYS A 1 186 ? -37.394 -2.820 56.464 1.00 95.50 186 LYS A O 1
ATOM 1489 N N . GLU A 1 187 ? -36.893 -4.350 54.890 1.00 94.31 187 GLU A N 1
ATOM 1490 C CA . GLU A 1 187 ? -37.443 -5.502 55.619 1.00 94.31 187 GLU A CA 1
ATOM 1491 C C . GLU A 1 187 ? -36.677 -5.762 56.924 1.00 94.31 187 GLU A C 1
ATOM 1493 O O . GLU A 1 187 ? -37.298 -5.875 57.971 1.00 94.31 187 GLU A O 1
ATOM 1498 N N . LEU A 1 188 ? -35.338 -5.713 56.914 1.00 92.50 188 LEU A N 1
ATOM 1499 C CA . LEU A 1 188 ? -34.540 -5.825 58.145 1.00 92.50 188 LEU A CA 1
ATOM 1500 C C . LEU A 1 188 ? -34.869 -4.731 59.173 1.00 92.50 188 LEU A C 1
ATOM 1502 O O . LEU A 1 188 ? -34.822 -4.973 60.378 1.00 92.50 188 LEU A O 1
ATOM 1506 N N . ALA A 1 189 ? -35.176 -3.515 58.715 1.00 92.50 189 ALA A N 1
ATOM 1507 C CA . ALA A 1 189 ? -35.584 -2.430 59.597 1.00 92.50 189 ALA A CA 1
ATOM 1508 C C . ALA A 1 189 ? -36.999 -2.640 60.157 1.00 92.50 189 ALA A C 1
ATOM 1510 O O . ALA A 1 189 ? -37.236 -2.285 61.310 1.00 92.50 189 ALA A O 1
ATOM 1511 N N . GLU A 1 190 ? -37.929 -3.197 59.376 1.00 92.19 190 GLU A N 1
ATOM 1512 C CA . GLU A 1 190 ? -39.250 -3.588 59.881 1.00 92.19 190 GLU A CA 1
ATOM 1513 C C . GLU A 1 190 ? -39.138 -4.745 60.881 1.00 92.19 190 GLU A C 1
ATOM 1515 O O . GLU A 1 190 ? -39.667 -4.618 61.978 1.00 92.19 190 GLU A O 1
ATOM 1520 N N . ASP A 1 191 ? -38.343 -5.782 60.601 1.00 91.31 191 ASP A N 1
ATOM 1521 C CA . ASP A 1 191 ? -38.074 -6.876 61.547 1.00 91.31 191 ASP A CA 1
ATOM 1522 C C . ASP A 1 191 ? -37.492 -6.353 62.868 1.00 91.31 191 ASP A C 1
ATOM 1524 O O . ASP A 1 191 ? -37.920 -6.752 63.951 1.00 91.31 191 ASP A O 1
ATOM 1528 N N . ALA A 1 192 ? -36.547 -5.408 62.804 1.00 89.69 192 ALA A N 1
ATOM 1529 C CA . ALA A 1 192 ? -35.984 -4.774 63.993 1.00 89.69 192 ALA A CA 1
ATOM 1530 C C . ALA A 1 192 ? -37.038 -3.976 64.782 1.00 89.69 192 ALA A C 1
ATOM 1532 O O . ALA A 1 192 ? -37.048 -4.018 66.015 1.00 89.69 192 ALA A O 1
ATOM 1533 N N . LYS A 1 193 ? -37.949 -3.272 64.094 1.00 90.44 193 LYS A N 1
ATOM 1534 C CA . LYS A 1 193 ? -39.069 -2.572 64.741 1.00 90.44 193 LYS A CA 1
ATOM 1535 C C . LYS A 1 193 ? -40.035 -3.561 65.377 1.00 90.44 193 LYS A C 1
ATOM 1537 O O . LYS A 1 193 ? -40.360 -3.377 66.546 1.00 90.44 193 LYS A O 1
ATOM 1542 N N . THR A 1 194 ? -40.453 -4.605 64.667 1.00 89.56 194 THR A N 1
ATOM 1543 C CA . THR A 1 194 ? -41.358 -5.636 65.188 1.00 89.56 194 THR A CA 1
ATOM 1544 C C . THR A 1 194 ? -40.744 -6.337 66.396 1.00 89.56 194 THR A C 1
ATOM 1546 O O . THR A 1 194 ? -41.380 -6.386 67.444 1.00 89.56 194 THR A O 1
ATOM 1549 N N . ALA A 1 195 ? -39.476 -6.749 66.326 1.00 86.69 195 ALA A N 1
ATOM 1550 C CA . ALA A 1 195 ? -38.764 -7.337 67.461 1.00 86.69 195 ALA A CA 1
ATOM 1551 C C . ALA A 1 195 ? -38.681 -6.374 68.659 1.00 86.69 195 ALA A C 1
ATOM 1553 O O . ALA A 1 195 ? -38.898 -6.772 69.804 1.00 86.69 195 ALA A O 1
ATOM 1554 N N . SER A 1 196 ? -38.417 -5.084 68.418 1.00 83.31 196 SER A N 1
ATOM 1555 C CA . SER A 1 196 ? -38.416 -4.080 69.489 1.00 83.31 196 SER A CA 1
ATOM 1556 C C . SER A 1 196 ? -39.808 -3.858 70.097 1.00 83.31 196 SER A C 1
ATOM 1558 O O . SER A 1 196 ? -39.927 -3.721 71.314 1.00 83.31 196 SER A O 1
ATOM 1560 N N . GLN A 1 197 ? -40.870 -3.882 69.285 1.00 82.62 197 GLN A N 1
ATOM 1561 C CA . GLN A 1 197 ? -42.256 -3.772 69.743 1.00 82.62 197 GLN A CA 1
ATOM 1562 C C . GLN A 1 197 ? -42.695 -4.999 70.547 1.00 82.62 197 GLN A C 1
ATOM 1564 O O . GLN A 1 197 ? -43.388 -4.838 71.552 1.00 82.62 197 GLN A O 1
ATOM 1569 N N . GLU A 1 198 ? -42.276 -6.205 70.160 1.00 79.81 198 GLU A N 1
ATOM 1570 C CA . GLU A 1 198 ? -42.522 -7.433 70.924 1.00 79.81 198 GLU A CA 1
ATOM 1571 C C . GLU A 1 198 ? -41.801 -7.412 72.275 1.00 79.81 198 GLU A C 1
ATOM 1573 O O . GLU A 1 198 ? -42.410 -7.727 73.296 1.00 79.81 198 GLU A O 1
ATOM 1578 N N . LEU A 1 199 ? -40.545 -6.951 72.325 1.00 80.88 199 LEU A N 1
ATOM 1579 C CA . LEU A 1 199 ? -39.819 -6.777 73.588 1.00 80.88 199 LEU A CA 1
ATOM 1580 C C . LEU A 1 199 ? -40.504 -5.755 74.502 1.00 80.88 199 LEU A C 1
ATOM 1582 O O . LEU A 1 199 ? -40.747 -6.049 75.672 1.00 80.88 199 LEU A O 1
ATOM 1586 N N . VAL A 1 200 ? -40.890 -4.590 73.978 1.00 80.00 200 VAL A N 1
ATOM 1587 C CA . VAL A 1 200 ? -41.613 -3.571 74.757 1.00 80.00 200 VAL A CA 1
ATOM 1588 C C . VAL A 1 200 ? -42.977 -4.089 75.221 1.00 80.00 200 VAL A C 1
ATOM 1590 O O . VAL A 1 200 ? -43.348 -3.875 76.373 1.00 80.00 200 VAL A O 1
ATOM 1593 N N . SER A 1 201 ? -43.703 -4.822 74.374 1.00 72.88 201 SER A N 1
ATOM 1594 C CA . SER A 1 201 ? -45.003 -5.409 74.731 1.00 72.88 201 SER A CA 1
ATOM 1595 C C . SER A 1 201 ? -44.870 -6.527 75.765 1.00 72.88 201 SER A C 1
ATOM 1597 O O . SER A 1 201 ? -45.683 -6.603 76.680 1.00 72.88 201 SER A O 1
ATOM 1599 N N . SER A 1 202 ? -43.827 -7.358 75.685 1.00 71.56 202 SER A N 1
ATOM 1600 C CA . SER A 1 202 ? -43.533 -8.389 76.689 1.00 71.56 202 SER A CA 1
ATOM 1601 C C . SER A 1 202 ? -43.134 -7.783 78.040 1.00 71.56 202 SER A C 1
ATOM 1603 O O . SER A 1 202 ? -43.567 -8.266 79.084 1.00 71.56 202 SER A O 1
ATOM 1605 N N . MET A 1 203 ? -42.406 -6.661 78.031 1.00 66.94 203 MET A N 1
ATOM 1606 C CA . MET A 1 203 ? -42.057 -5.920 79.243 1.00 66.94 203 MET A CA 1
ATOM 1607 C C . MET A 1 203 ? -43.275 -5.192 79.826 1.00 66.94 203 MET A C 1
ATOM 1609 O O . MET A 1 203 ? -43.470 -5.209 81.034 1.00 66.94 203 MET A O 1
ATOM 1613 N N . SER A 1 204 ? -44.147 -4.619 78.992 1.00 63.09 204 SER A N 1
ATOM 1614 C CA . SER A 1 204 ? -45.389 -3.976 79.444 1.00 63.09 204 SER A CA 1
ATOM 1615 C C . SER A 1 204 ? -46.454 -4.982 79.901 1.00 63.09 204 SER A C 1
ATOM 1617 O O . SER A 1 204 ? -47.224 -4.676 80.804 1.00 63.09 204 SER A O 1
ATOM 1619 N N . GLY A 1 205 ? -46.501 -6.181 79.315 1.00 56.78 205 GLY A N 1
ATOM 1620 C CA . GLY A 1 205 ? -47.378 -7.277 79.743 1.00 56.78 205 GLY A CA 1
ATOM 1621 C C . GLY A 1 205 ? -46.925 -7.938 81.047 1.00 56.78 205 GLY A C 1
ATOM 1622 O O . GLY A 1 205 ? -47.756 -8.429 81.805 1.00 56.78 205 GLY A O 1
ATOM 1623 N N . ALA A 1 206 ? -45.625 -7.888 81.352 1.00 54.69 206 ALA A N 1
ATOM 1624 C CA . ALA A 1 206 ? -45.078 -8.269 82.655 1.00 54.69 206 ALA A CA 1
ATOM 1625 C C . ALA A 1 206 ? -45.253 -7.177 83.733 1.00 54.69 206 ALA A C 1
ATOM 1627 O O . ALA A 1 206 ? -44.976 -7.423 84.906 1.00 54.69 206 ALA A O 1
ATOM 1628 N N . LEU A 1 207 ? -45.726 -5.983 83.358 1.00 51.12 207 LEU A N 1
ATOM 1629 C CA . LEU A 1 207 ? -45.911 -4.834 84.243 1.00 51.12 207 LEU A CA 1
ATOM 1630 C C . LEU A 1 207 ? -47.401 -4.455 84.333 1.00 51.12 207 LEU A C 1
ATOM 1632 O O . LEU A 1 207 ? -47.857 -3.440 83.816 1.00 51.12 207 LEU A O 1
ATOM 1636 N N . SER A 1 208 ? -48.165 -5.276 85.052 1.00 40.03 208 SER A N 1
ATOM 1637 C CA . SER A 1 208 ? -49.344 -4.847 85.824 1.00 40.03 208 SER A CA 1
ATOM 1638 C C . SER A 1 208 ? -49.096 -5.183 87.303 1.00 40.03 208 SER A C 1
ATOM 1640 O O . SER A 1 208 ? -48.323 -6.090 87.598 1.00 40.03 208 SER A O 1
ATOM 1642 N N . PRO A 1 209 ? -49.613 -4.382 88.248 1.00 47.38 209 PRO A N 1
ATOM 1643 C CA . PRO A 1 209 ? -48.778 -3.548 89.101 1.00 47.38 209 PRO A CA 1
ATOM 1644 C C . PRO A 1 209 ? -48.247 -4.287 90.333 1.00 47.38 209 PRO A C 1
ATOM 1646 O O . PRO A 1 209 ? -49.011 -4.809 91.138 1.00 47.38 209 PRO A O 1
ATOM 1649 N N . SER A 1 210 ? -46.945 -4.165 90.577 1.00 39.25 210 SER A N 1
ATOM 1650 C CA . SER A 1 210 ? -46.433 -4.046 91.942 1.00 39.25 210 SER A CA 1
ATOM 1651 C C . SER A 1 210 ? -45.371 -2.946 91.974 1.00 39.25 210 SER A C 1
ATOM 1653 O O . SER A 1 210 ? -44.256 -3.137 91.505 1.00 39.25 210 SER A O 1
ATOM 1655 N N . SER A 1 211 ? -45.796 -1.776 92.456 1.00 47.38 211 SER A N 1
ATOM 1656 C CA . SER A 1 211 ? -45.034 -0.772 93.220 1.00 47.38 211 SER A CA 1
ATOM 1657 C C . SER A 1 211 ? -43.510 -0.641 93.011 1.00 47.38 211 SER A C 1
ATOM 1659 O O . SER A 1 211 ? -42.738 -1.531 93.357 1.00 47.38 211 SER A O 1
ATOM 1661 N N . SER A 1 212 ? -43.110 0.563 92.583 1.00 44.25 212 SER A N 1
ATOM 1662 C CA . SER A 1 212 ? -41.759 1.161 92.525 1.00 44.25 212 SER A CA 1
ATOM 1663 C C . SER A 1 212 ? -40.960 1.083 93.852 1.00 44.25 212 SER A C 1
ATOM 1665 O O . SER A 1 212 ? -41.575 0.896 94.904 1.00 44.25 212 SER A O 1
ATOM 1667 N N . PRO A 1 213 ? -39.620 1.316 93.861 1.00 51.88 213 PRO A N 1
ATOM 1668 C CA . PRO A 1 213 ? -39.089 2.686 93.776 1.00 51.88 213 PRO A CA 1
ATOM 1669 C C . PRO A 1 213 ? -37.796 2.900 92.951 1.00 51.88 213 PRO A C 1
ATOM 1671 O O . PRO A 1 213 ? -37.080 1.988 92.556 1.00 51.88 213 PRO A O 1
ATOM 1674 N N . SER A 1 214 ? -37.571 4.193 92.717 1.00 51.44 214 SER A N 1
ATOM 1675 C CA . SER A 1 214 ? -36.443 4.950 92.153 1.00 51.44 214 SER A CA 1
ATOM 1676 C C . SER A 1 214 ? -35.016 4.388 92.246 1.00 51.44 214 SER A C 1
ATOM 1678 O O . SER A 1 214 ? -34.555 4.052 93.335 1.00 51.44 214 SER A O 1
ATOM 1680 N N . VAL A 1 215 ? -34.260 4.534 91.145 1.00 41.56 215 VAL A N 1
ATOM 1681 C CA . VAL A 1 215 ? -32.788 4.635 91.131 1.00 41.56 215 VAL A CA 1
ATOM 1682 C C . VAL A 1 215 ? -32.352 5.721 90.128 1.00 41.56 215 VAL A C 1
ATOM 1684 O O . VAL A 1 215 ? -32.488 5.569 88.919 1.00 41.56 215 VAL A O 1
ATOM 1687 N N . SER A 1 216 ? -31.851 6.836 90.662 1.00 48.28 216 SER A N 1
ATOM 1688 C CA . SER A 1 216 ? -30.896 7.785 90.050 1.00 48.28 216 SER A CA 1
ATOM 1689 C C . SER A 1 216 ? -29.580 7.051 89.739 1.00 48.28 216 SER A C 1
ATOM 1691 O O . SER A 1 216 ? -29.201 6.211 90.548 1.00 48.28 216 SER A O 1
ATOM 1693 N N . VAL A 1 217 ? -28.832 7.223 88.639 1.00 46.94 217 VAL A N 1
ATOM 1694 C CA . VAL A 1 217 ? -28.009 8.336 88.067 1.00 46.94 217 VAL A CA 1
ATOM 1695 C C . VAL A 1 217 ? -27.324 7.726 86.791 1.00 46.94 217 VAL A C 1
ATOM 1697 O O . VAL A 1 217 ? -27.456 6.512 86.622 1.00 46.94 217 VAL A O 1
ATOM 1700 N N . PRO A 1 218 ? -26.488 8.395 85.953 1.00 50.06 218 PRO A N 1
ATOM 1701 C CA . PRO A 1 218 ? -26.193 9.817 85.759 1.00 50.06 218 PRO A CA 1
ATOM 1702 C C . PRO A 1 218 ? -26.270 10.299 84.288 1.00 50.06 218 PRO A C 1
ATOM 1704 O O . PRO A 1 218 ? -26.338 9.530 83.332 1.00 50.06 218 PRO A O 1
ATOM 1707 N N . ASP A 1 219 ? -26.211 11.622 84.147 1.00 54.25 219 ASP A N 1
ATOM 1708 C CA . ASP A 1 219 ? -25.899 12.363 82.926 1.00 54.25 219 ASP A CA 1
ATOM 1709 C C . ASP A 1 219 ? -24.480 12.021 82.428 1.00 54.25 219 ASP A C 1
ATOM 1711 O O . ASP A 1 219 ? -23.510 12.123 83.182 1.00 54.25 219 ASP A O 1
ATOM 1715 N N . MET A 1 220 ? -24.364 11.597 81.167 1.00 48.81 220 MET A N 1
ATOM 1716 C CA . MET A 1 220 ? -23.091 11.449 80.460 1.00 48.81 220 MET A CA 1
ATOM 1717 C C . MET A 1 220 ? -23.155 12.252 79.163 1.00 48.81 220 MET A C 1
ATOM 1719 O O . MET A 1 220 ? -23.253 11.725 78.054 1.00 48.81 220 MET A O 1
ATOM 1723 N N . SER A 1 221 ? -23.070 13.567 79.328 1.00 51.97 221 SER A N 1
ATOM 1724 C CA . SER A 1 221 ? -22.510 14.469 78.336 1.00 51.97 221 SER A CA 1
ATOM 1725 C C . SER A 1 221 ? -21.121 13.967 77.911 1.00 51.97 221 SER A C 1
ATOM 1727 O O . SER A 1 221 ? -20.181 14.000 78.706 1.00 51.97 221 SER A O 1
ATOM 1729 N N . GLY A 1 222 ? -20.971 13.512 76.665 1.00 49.84 222 GLY A N 1
ATOM 1730 C CA . GLY A 1 222 ? -19.646 13.250 76.101 1.00 49.84 222 GLY A CA 1
ATOM 1731 C C . GLY A 1 222 ? -19.573 12.134 75.069 1.00 49.84 222 GLY A C 1
ATOM 1732 O O . GLY A 1 222 ? -18.950 11.111 75.323 1.00 49.84 222 GLY A O 1
ATOM 1733 N N . PHE A 1 223 ? -20.091 12.363 73.863 1.00 36.19 223 PHE A N 1
ATOM 1734 C CA . PHE A 1 223 ? -19.414 11.839 72.679 1.00 36.19 223 PHE A CA 1
ATOM 1735 C C . PHE A 1 223 ? -19.596 12.801 71.511 1.00 36.19 223 PHE A C 1
ATOM 1737 O O . PHE A 1 223 ? -20.653 12.909 70.894 1.00 36.19 223 PHE A O 1
ATOM 1744 N N . SER A 1 224 ? -18.518 13.540 71.278 1.00 50.50 224 SER A N 1
ATOM 1745 C CA . SER A 1 224 ? -18.250 14.266 70.052 1.00 50.50 224 SER A CA 1
ATOM 1746 C C . SER A 1 224 ? -18.252 13.281 68.883 1.00 50.50 224 SER A C 1
ATOM 1748 O O . SER A 1 224 ? -17.596 12.243 68.944 1.00 50.50 224 SER A O 1
ATOM 1750 N N . GLY A 1 225 ? -18.995 13.604 67.833 1.00 39.38 225 GLY A N 1
ATOM 1751 C CA . GLY A 1 225 ? -19.124 12.773 66.644 1.00 39.38 225 GLY A CA 1
ATOM 1752 C C . GLY A 1 225 ? -19.782 13.539 65.509 1.00 39.38 225 GLY A C 1
ATOM 1753 O O . GLY A 1 225 ? -20.695 13.027 64.869 1.00 39.38 225 GLY A O 1
ATOM 1754 N N . ASP A 1 226 ? -19.344 14.782 65.291 1.00 40.38 226 ASP A N 1
ATOM 1755 C CA . ASP A 1 226 ? -19.525 15.454 64.009 1.00 40.38 226 ASP A CA 1
ATOM 1756 C C . ASP A 1 226 ? -18.761 14.643 62.954 1.00 40.38 226 ASP A C 1
ATOM 1758 O O . ASP A 1 226 ? -17.548 14.752 62.796 1.00 40.38 226 ASP A O 1
ATOM 1762 N N . ALA A 1 227 ? -19.474 13.746 62.280 1.00 42.62 227 ALA A N 1
ATOM 1763 C CA . ALA A 1 227 ? -19.040 13.183 61.016 1.00 42.62 227 ALA A CA 1
ATOM 1764 C C . ALA A 1 227 ? -19.615 14.062 59.900 1.00 42.62 227 ALA A C 1
ATOM 1766 O O . ALA A 1 227 ? -20.465 13.635 59.117 1.00 42.62 227 ALA A O 1
ATOM 1767 N N . GLY A 1 228 ? -19.146 15.311 59.845 1.00 40.91 228 GLY A N 1
ATOM 1768 C CA . GLY A 1 228 ? -19.172 16.102 58.629 1.00 40.91 228 GLY A CA 1
ATOM 1769 C C . GLY A 1 228 ? -18.329 15.379 57.584 1.00 40.91 228 GLY A C 1
ATOM 1770 O O . GLY A 1 228 ? -17.102 15.450 57.589 1.00 40.91 228 GLY A O 1
ATOM 1771 N N . ILE A 1 229 ? -18.985 14.628 56.701 1.00 38.28 229 ILE A N 1
ATOM 1772 C CA . ILE A 1 229 ? -18.348 14.108 55.495 1.00 38.28 229 ILE A CA 1
ATOM 1773 C C . ILE A 1 229 ? -18.040 15.326 54.625 1.00 38.28 229 ILE A C 1
ATOM 1775 O O . ILE A 1 229 ? -18.912 15.882 53.960 1.00 38.28 229 ILE A O 1
ATOM 1779 N N . ALA A 1 230 ? -16.784 15.757 54.684 1.00 41.22 230 ALA A N 1
ATOM 1780 C CA . ALA A 1 230 ? -16.181 16.640 53.712 1.00 41.22 230 ALA A CA 1
ATOM 1781 C C . ALA A 1 230 ? -16.136 15.909 52.366 1.00 41.22 230 ALA A C 1
ATOM 1783 O O . ALA A 1 230 ? -15.218 15.136 52.101 1.00 41.22 230 ALA A O 1
ATOM 1784 N N . ASP A 1 231 ? -17.129 16.152 51.515 1.00 37.31 231 ASP A N 1
ATOM 1785 C CA . ASP A 1 231 ? -17.012 15.864 50.089 1.00 37.31 231 ASP A CA 1
ATOM 1786 C C . ASP A 1 231 ? -16.330 17.075 49.434 1.00 37.31 231 ASP A C 1
ATOM 1788 O O . ASP A 1 231 ? -16.952 17.983 48.879 1.00 37.31 231 ASP A O 1
ATOM 1792 N N . SER A 1 232 ? -15.008 17.143 49.598 1.00 42.12 232 SER A N 1
ATOM 1793 C CA . SER A 1 232 ? -14.155 18.064 48.853 1.00 42.12 232 SER A CA 1
ATOM 1794 C C . SER A 1 232 ? -14.054 17.564 47.412 1.00 42.12 232 SER A C 1
ATOM 1796 O O . SER A 1 232 ? -13.162 16.789 47.065 1.00 42.12 232 SER A O 1
ATOM 1798 N N . VAL A 1 233 ? -14.987 18.000 46.567 1.00 48.56 233 VAL A N 1
ATOM 1799 C CA . VAL A 1 233 ? -14.867 17.879 45.113 1.00 48.56 233 VAL A CA 1
ATOM 1800 C C . VAL A 1 233 ? -13.836 18.905 44.649 1.00 48.56 233 VAL A C 1
ATOM 1802 O O . VAL A 1 233 ? -14.141 20.077 44.438 1.00 48.56 233 VAL A O 1
ATOM 1805 N N . SER A 1 234 ? -12.592 18.460 44.511 1.00 44.81 234 SER A N 1
ATOM 1806 C CA . SER A 1 234 ? -11.548 19.210 43.818 1.00 44.81 234 SER A CA 1
ATOM 1807 C C . SER A 1 234 ? -11.882 19.243 42.326 1.00 44.81 234 SER A C 1
ATOM 1809 O O . SER A 1 234 ? -11.703 18.257 41.613 1.00 44.81 234 SER A O 1
ATOM 1811 N N . ILE A 1 235 ? -12.405 20.376 41.863 1.00 49.09 235 ILE A N 1
ATOM 1812 C CA . ILE A 1 235 ? -12.514 20.709 40.443 1.00 49.09 235 ILE A CA 1
ATOM 1813 C C . ILE A 1 235 ? -11.122 21.149 39.987 1.00 49.09 235 ILE A C 1
ATOM 1815 O O . ILE A 1 235 ? -10.647 22.217 40.369 1.00 49.09 235 ILE A O 1
ATOM 1819 N N . ASP A 1 236 ? -10.468 20.311 39.189 1.00 43.28 236 ASP A N 1
ATOM 1820 C CA . ASP A 1 236 ? -9.272 20.682 38.438 1.00 43.28 236 ASP A CA 1
ATOM 1821 C C . ASP A 1 236 ? -9.704 21.556 37.248 1.00 43.28 236 ASP A C 1
ATOM 1823 O O . ASP A 1 236 ? -10.259 21.073 36.259 1.00 43.28 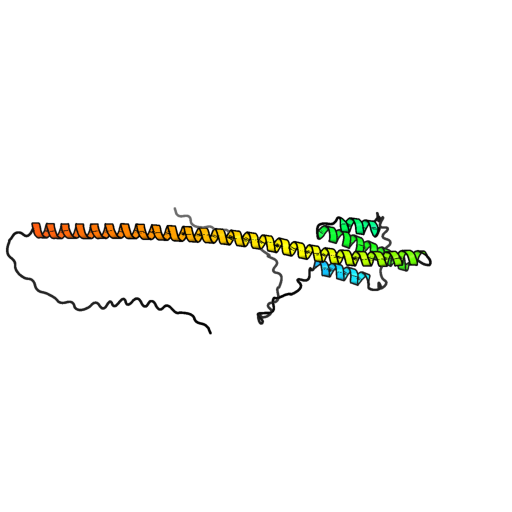236 ASP A O 1
ATOM 1827 N N . ILE A 1 237 ? -9.530 22.870 37.392 1.00 50.19 237 ILE A N 1
ATOM 1828 C CA . ILE A 1 237 ? -9.558 23.836 36.293 1.00 50.19 237 ILE A CA 1
ATOM 1829 C C . ILE A 1 237 ? -8.112 24.280 36.089 1.00 50.19 237 ILE A C 1
ATOM 1831 O O . ILE A 1 237 ? -7.557 25.058 36.863 1.00 50.19 237 ILE A O 1
ATOM 1835 N N . SER A 1 238 ? -7.498 23.747 35.038 1.00 53.56 238 SER A N 1
ATOM 1836 C CA . SER A 1 238 ? -6.255 24.266 34.482 1.00 53.56 238 SER A CA 1
ATOM 1837 C C . SER A 1 238 ? -6.610 25.316 33.423 1.00 53.56 238 SER A C 1
ATOM 1839 O O . SER A 1 238 ? -7.318 24.999 32.464 1.00 53.56 238 SER A O 1
ATOM 1841 N N . VAL A 1 239 ? -6.144 26.553 33.614 1.00 43.88 239 VAL A N 1
ATOM 1842 C CA . VAL A 1 239 ? -6.097 27.616 32.590 1.00 43.88 239 VAL A CA 1
ATOM 1843 C C . VAL A 1 239 ? -4.694 27.662 32.003 1.00 43.88 239 VAL A C 1
ATOM 1845 O O . VAL A 1 239 ? -3.736 27.575 32.803 1.00 43.88 239 VAL A O 1
#

pLDDT: mean 73.78, std 22.16, range [34.91, 97.75]

Secondary structure (DSSP, 8-state):
--------------------------------S------HHHHHHHHHHHHHHSPPP----------------HHHHHHHHHH--SHHHHHHHHHHHHHHHHHHHHHHHH--HHHHHHHHHHHHHHHHHHHHHHHHHHHHHHHHHHHHHHHHHHHHHHHHHHHHHHHHHHHHHHHHHHHHHHHHHHHHHHHHHHHHHHHHHHHHHT-S-------------------------------

Sequence (239 aa):
MKVTDKSWSSDASRTIYEPAVTRENNKDTKKAAASQAKDPDMDLLSESLKALSKPASKENNSNFKMKSKTDDSVGQLASMLARAETRIDVQQVASRAIRALANLKMAAFSSEGSEAKKIARMIKRMEKLMKRIQKKLQHLSKEEQLENQKKKAEKNMEEQKVEQIKEELNTRRKKRRKDERNYANKELAEDAKTASQELVSSMSGALSPSSSPSVSVPDMSGFSGDAGIADSVSIDISV